Protein AF-A0A1S1QCP4-F1 (afdb_monomer_lite)

Sequence (202 aa):
MEIRESDDDRGWYIDGGVQLNTPIKPALDLGVDRLVVISSHATNRRQRGPTIARRPDAVDAAAQSLHAVLSNSMIEDINNLHRVNYLIGRSRMASVPHGPYRQIPFMVVSPREGQLSTLAHRTFERKYRGPRALFSAPNWVRSTDYQVIGLLDQILFLARKGDGHKELLSYLLFDDDYLIDQFSLGMRRARAAYRCGWQDEP

Structure (mmCIF, N/CA/C/O backbone):
data_AF-A0A1S1QCP4-F1
#
_entry.id   AF-A0A1S1QCP4-F1
#
loop_
_atom_site.group_PDB
_atom_site.id
_atom_site.type_symbol
_atom_site.label_atom_id
_atom_site.label_alt_id
_atom_site.label_comp_id
_atom_site.label_asym_id
_atom_site.label_entity_id
_atom_site.label_seq_id
_atom_site.pdbx_PDB_ins_code
_atom_site.Cartn_x
_atom_site.Cartn_y
_atom_site.Cartn_z
_atom_site.occupancy
_atom_site.B_iso_or_equiv
_atom_site.auth_seq_id
_atom_site.auth_comp_id
_a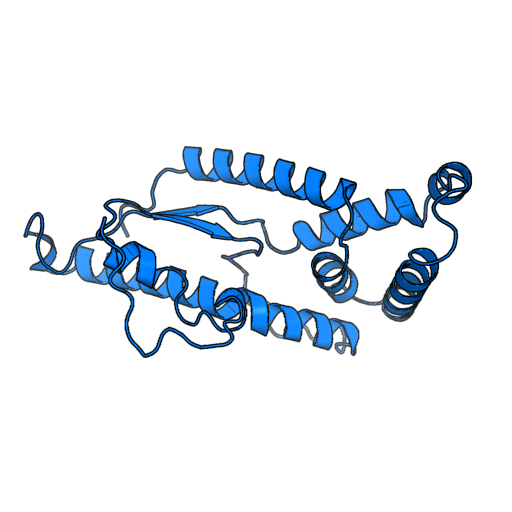tom_site.auth_asym_id
_atom_site.auth_atom_id
_atom_site.pdbx_PDB_model_num
ATOM 1 N N . MET A 1 1 ? -29.626 -12.616 2.133 1.00 38.31 1 MET A N 1
ATOM 2 C CA . MET A 1 1 ? -29.164 -11.292 1.681 1.00 38.31 1 MET A CA 1
ATOM 3 C C . MET A 1 1 ? -29.761 -11.096 0.305 1.00 38.31 1 MET A C 1
ATOM 5 O O . MET A 1 1 ? -29.278 -11.681 -0.650 1.00 38.31 1 MET A O 1
ATOM 9 N N . GLU A 1 2 ? -30.914 -10.441 0.254 1.00 33.19 2 GLU A N 1
ATOM 10 C CA . GLU A 1 2 ? -31.639 -10.169 -0.986 1.00 33.19 2 GLU A CA 1
ATOM 11 C C . GLU A 1 2 ? -31.051 -8.879 -1.562 1.00 33.19 2 GLU A C 1
ATOM 13 O O . GLU A 1 2 ? -31.117 -7.829 -0.921 1.00 33.19 2 GLU A O 1
ATOM 18 N N . ILE A 1 3 ? -30.358 -8.986 -2.697 1.00 46.34 3 ILE A N 1
ATOM 19 C CA . ILE A 1 3 ? -29.810 -7.826 -3.400 1.00 46.34 3 ILE A CA 1
ATOM 20 C C . ILE A 1 3 ? -31.000 -7.162 -4.081 1.00 46.34 3 ILE A C 1
ATOM 22 O O . ILE A 1 3 ? -31.595 -7.712 -5.003 1.00 46.34 3 ILE A O 1
ATOM 26 N N . ARG A 1 4 ? -31.397 -6.013 -3.547 1.00 43.97 4 ARG A N 1
ATOM 27 C CA . ARG A 1 4 ? -32.501 -5.218 -4.062 1.00 43.97 4 ARG A CA 1
ATOM 28 C C . ARG A 1 4 ? -31.964 -4.424 -5.253 1.00 43.97 4 ARG A C 1
ATOM 30 O O . ARG A 1 4 ? -31.327 -3.400 -5.038 1.00 43.97 4 ARG A O 1
ATOM 37 N N . GLU A 1 5 ? -32.164 -4.929 -6.469 1.00 50.91 5 GLU A N 1
ATOM 38 C CA . GLU A 1 5 ? -31.817 -4.203 -7.698 1.00 50.91 5 GLU A CA 1
ATOM 39 C C . GLU A 1 5 ? -32.588 -2.880 -7.736 1.00 50.91 5 GLU A C 1
ATOM 41 O O . GLU A 1 5 ? -33.818 -2.852 -7.605 1.00 50.91 5 GLU A O 1
ATOM 46 N N . SER A 1 6 ? -31.853 -1.778 -7.858 1.00 54.06 6 SER A N 1
ATOM 47 C CA . SER A 1 6 ? -32.422 -0.452 -8.065 1.00 54.06 6 SER A CA 1
ATOM 48 C C . SER A 1 6 ? -32.322 -0.100 -9.549 1.00 54.06 6 SER A C 1
ATOM 50 O O . SER A 1 6 ? -31.389 -0.514 -10.229 1.00 54.06 6 SER A O 1
ATOM 52 N N . ASP A 1 7 ? -33.273 0.670 -10.077 1.00 57.69 7 ASP A N 1
ATOM 53 C CA . ASP A 1 7 ? -33.344 1.022 -11.511 1.00 57.69 7 ASP A CA 1
ATOM 54 C C . ASP A 1 7 ? -32.135 1.869 -12.001 1.00 57.69 7 ASP A C 1
ATOM 56 O O . ASP A 1 7 ? -32.015 2.165 -13.188 1.00 57.69 7 ASP A O 1
ATOM 60 N N . ASP A 1 8 ? -31.221 2.226 -11.085 1.00 59.62 8 ASP A N 1
ATOM 61 C CA . ASP A 1 8 ? -29.976 2.982 -11.294 1.00 59.62 8 ASP A CA 1
ATOM 62 C C . ASP A 1 8 ? -28.738 2.075 -11.518 1.00 59.62 8 ASP A C 1
ATOM 64 O O . ASP A 1 8 ? -27.640 2.558 -11.786 1.00 59.62 8 ASP A O 1
ATOM 68 N N . ASP A 1 9 ? -28.898 0.743 -11.462 1.00 58.72 9 ASP A N 1
ATOM 69 C CA . ASP A 1 9 ? -27.800 -0.236 -11.599 1.00 58.72 9 ASP A CA 1
ATOM 70 C C . ASP A 1 9 ? -27.367 -0.503 -13.063 1.00 58.72 9 ASP A C 1
ATOM 72 O O . ASP A 1 9 ? -26.521 -1.358 -13.346 1.00 58.72 9 ASP A O 1
ATOM 76 N N . ARG A 1 10 ? -27.919 0.235 -14.039 1.00 64.00 10 ARG A N 1
ATOM 77 C CA . ARG A 1 10 ? -27.536 0.138 -15.462 1.00 64.00 10 ARG A CA 1
ATOM 78 C C . ARG A 1 10 ? -26.427 1.130 -15.815 1.00 64.00 10 ARG A C 1
ATOM 80 O O . ARG A 1 10 ? -26.620 2.034 -16.627 1.00 64.00 10 ARG A O 1
ATOM 87 N N . GLY A 1 11 ? -25.254 0.945 -15.220 1.00 75.88 11 GLY A N 1
ATOM 88 C CA . GLY A 1 11 ? -24.069 1.771 -15.460 1.00 75.88 11 GLY A CA 1
ATOM 89 C C . GLY A 1 11 ? -22.847 0.978 -15.924 1.00 75.88 11 GLY A C 1
ATOM 90 O O . GLY A 1 11 ? -22.742 -0.231 -15.726 1.00 75.88 11 GLY A O 1
ATOM 91 N N . TRP A 1 12 ? -21.884 1.675 -16.530 1.00 81.31 12 TRP A N 1
ATOM 92 C CA . TRP A 1 12 ? -20.523 1.158 -16.673 1.00 81.31 12 TRP A CA 1
ATOM 93 C C . TRP A 1 12 ? -19.741 1.529 -15.417 1.00 81.31 12 TRP A C 1
ATOM 95 O O . TRP A 1 12 ? -19.484 2.708 -15.173 1.00 81.31 12 TRP A O 1
ATOM 105 N N . TYR A 1 13 ? -19.364 0.528 -14.629 1.00 75.38 13 TYR A N 1
ATOM 106 C CA . TYR A 1 13 ? -18.604 0.724 -13.400 1.00 75.38 13 TYR A CA 1
ATOM 107 C C . TYR A 1 13 ? -17.126 0.447 -13.662 1.00 75.38 13 TYR A C 1
ATOM 109 O O . TYR A 1 13 ? -16.755 -0.594 -14.204 1.00 75.38 13 TYR A O 1
ATOM 117 N N . ILE A 1 14 ? -16.282 1.395 -13.271 1.00 68.62 14 ILE A N 1
ATOM 118 C CA . ILE A 1 14 ? -14.835 1.208 -13.169 1.00 68.62 14 ILE A CA 1
ATOM 119 C C . ILE A 1 14 ? -14.536 0.930 -11.696 1.00 68.62 14 ILE A C 1
ATOM 121 O O . ILE A 1 14 ? -15.220 1.458 -10.819 1.00 68.62 14 ILE A O 1
ATOM 125 N N . ASP A 1 15 ? -13.532 0.099 -11.423 1.00 73.81 15 ASP A N 1
ATOM 126 C CA . ASP A 1 15 ? -13.087 -0.160 -10.055 1.00 73.81 15 ASP A CA 1
ATOM 127 C C . ASP A 1 15 ? -12.815 1.162 -9.313 1.00 73.81 15 ASP A C 1
ATOM 129 O O . ASP A 1 15 ? -12.092 2.042 -9.795 1.00 73.81 15 ASP A O 1
ATOM 133 N N . GLY A 1 16 ? -13.395 1.285 -8.117 1.00 63.78 16 GLY A N 1
ATOM 134 C CA . GLY A 1 16 ? -13.231 2.440 -7.246 1.00 63.78 16 GLY A CA 1
ATOM 135 C C . GLY A 1 16 ? -11.769 2.720 -6.901 1.00 63.78 16 GLY A C 1
ATOM 136 O O . GLY A 1 16 ? -11.450 3.860 -6.572 1.00 63.78 16 GLY A O 1
ATOM 137 N N . GLY A 1 17 ? -10.859 1.746 -7.037 1.00 60.38 17 GLY A N 1
ATOM 138 C CA . GLY A 1 17 ? -9.415 1.922 -6.830 1.00 60.38 17 GLY A CA 1
ATOM 139 C C . GLY A 1 17 ? -8.786 3.127 -7.549 1.00 60.38 17 GLY A C 1
ATOM 140 O O . GLY A 1 17 ? -7.771 3.642 -7.089 1.00 60.38 17 GLY A O 1
ATOM 141 N N . VAL A 1 18 ? -9.407 3.630 -8.621 1.00 55.97 18 VAL A N 1
ATOM 142 C CA . VAL A 1 18 ? -8.951 4.819 -9.366 1.00 55.97 18 VAL A CA 1
ATOM 143 C C . VAL A 1 18 ? -9.252 6.142 -8.633 1.00 55.97 18 VAL A C 1
ATOM 145 O O . VAL A 1 18 ? -8.582 7.143 -8.880 1.00 55.97 18 VAL A O 1
ATOM 148 N N . GLN A 1 19 ? -10.235 6.171 -7.724 1.00 54.59 19 GLN A N 1
ATOM 149 C CA . GLN A 1 19 ? -10.712 7.401 -7.073 1.00 54.59 19 GLN A CA 1
ATOM 150 C C . GLN A 1 19 ? -11.186 7.206 -5.619 1.00 54.59 19 GLN A C 1
ATOM 152 O O . GLN A 1 19 ? -11.914 8.046 -5.087 1.00 54.59 19 GLN A O 1
ATOM 157 N N . LEU A 1 20 ? -10.802 6.108 -4.953 1.00 57.19 20 LEU A N 1
ATOM 158 C CA . LEU A 1 20 ? -11.132 5.878 -3.544 1.00 57.19 20 LEU A CA 1
ATOM 159 C C . LEU A 1 20 ? -10.513 6.987 -2.685 1.00 57.19 20 LEU A C 1
ATOM 161 O O . LEU A 1 20 ? -9.341 6.939 -2.304 1.00 57.19 20 LEU A O 1
ATOM 165 N N . ASN A 1 21 ? -11.333 7.986 -2.365 1.00 61.88 21 ASN A N 1
ATOM 166 C CA . ASN A 1 21 ? -10.952 9.090 -1.492 1.00 61.88 21 ASN A CA 1
ATOM 167 C C . ASN A 1 21 ? -10.821 8.629 -0.029 1.00 61.88 21 ASN A C 1
ATOM 169 O O . ASN A 1 21 ? -10.085 9.246 0.732 1.00 61.88 21 ASN A O 1
ATOM 173 N N . THR A 1 22 ? -11.512 7.550 0.363 1.00 73.00 22 THR A N 1
ATOM 174 C CA . THR A 1 22 ? -11.580 7.047 1.748 1.00 73.00 22 THR A CA 1
ATOM 175 C C . THR A 1 22 ? -11.613 5.510 1.801 1.00 73.00 22 THR A C 1
ATOM 177 O O . THR A 1 22 ? -12.665 4.910 2.034 1.00 73.00 22 THR A O 1
ATOM 180 N N . PRO A 1 23 ? -10.482 4.827 1.549 1.00 81.56 23 PRO A N 1
ATOM 181 C CA . PRO A 1 23 ? -10.430 3.364 1.465 1.00 81.56 23 PRO A CA 1
ATOM 182 C C . PRO A 1 23 ? -10.774 2.620 2.772 1.00 81.56 23 PRO A C 1
ATOM 184 O O . PRO A 1 23 ? -11.040 1.421 2.729 1.00 81.56 23 PRO A O 1
ATOM 187 N N . ILE A 1 24 ? -10.780 3.288 3.929 1.00 88.56 24 ILE A N 1
ATOM 188 C CA . ILE A 1 24 ? -11.082 2.700 5.242 1.00 88.56 24 ILE A CA 1
ATOM 189 C C . ILE A 1 24 ? -12.557 2.864 5.612 1.00 88.56 24 ILE A C 1
ATOM 191 O O . ILE A 1 24 ? -13.137 1.965 6.223 1.00 88.56 24 ILE A O 1
ATOM 195 N N . LYS A 1 25 ? -13.181 3.988 5.237 1.00 86.62 25 LYS A N 1
ATOM 196 C CA . LYS A 1 25 ? -14.549 4.335 5.653 1.00 86.62 25 LYS A CA 1
ATOM 197 C C . LYS A 1 25 ? -15.580 3.213 5.426 1.00 86.62 25 LYS A C 1
ATOM 199 O O . LYS A 1 25 ? -16.298 2.921 6.380 1.00 86.62 25 LYS A O 1
ATOM 204 N N . PRO A 1 26 ? -15.622 2.517 4.271 1.00 87.81 26 PRO A N 1
ATOM 205 C CA . PRO A 1 26 ? -16.564 1.414 4.073 1.00 87.81 26 PRO A CA 1
ATOM 206 C C . PRO A 1 26 ? -16.444 0.306 5.128 1.00 87.81 26 PRO A C 1
ATOM 208 O O . PRO A 1 26 ? -17.451 -0.240 5.565 1.00 87.81 26 PRO A O 1
ATOM 211 N N . ALA A 1 27 ? -15.228 -0.012 5.583 1.00 89.44 27 ALA A N 1
ATOM 212 C CA . ALA A 1 27 ? -15.025 -1.002 6.638 1.00 89.44 27 ALA A CA 1
ATOM 213 C C . ALA A 1 27 ? -15.517 -0.495 8.004 1.00 89.44 27 ALA A C 1
ATOM 215 O O . ALA A 1 27 ? -16.062 -1.271 8.785 1.00 89.44 27 ALA A O 1
ATOM 216 N N . LEU A 1 28 ? -15.360 0.800 8.294 1.00 88.19 28 LEU A N 1
ATOM 217 C CA . LEU A 1 28 ? -15.879 1.400 9.528 1.00 88.19 28 LEU A CA 1
ATOM 218 C C . LEU A 1 28 ? -17.412 1.411 9.543 1.00 88.19 28 LEU A C 1
ATOM 220 O O . LEU A 1 28 ? -18.007 1.074 10.565 1.00 88.19 28 LEU A O 1
ATOM 224 N N . ASP A 1 29 ? -18.036 1.730 8.406 1.00 87.50 29 ASP A N 1
ATOM 225 C CA . ASP A 1 29 ? -19.495 1.761 8.240 1.00 87.50 29 ASP A CA 1
ATOM 226 C C . ASP A 1 29 ? -20.122 0.360 8.409 1.00 87.50 29 ASP A C 1
ATOM 228 O O . ASP A 1 29 ? -21.263 0.240 8.852 1.00 87.50 29 ASP A O 1
ATOM 232 N N . LEU A 1 30 ? -19.359 -0.712 8.148 1.00 89.31 30 LEU A N 1
ATOM 233 C CA . LEU A 1 30 ? -19.747 -2.099 8.450 1.00 89.31 30 LEU A CA 1
ATOM 234 C C . LEU A 1 30 ? -19.697 -2.452 9.948 1.00 89.31 30 LEU A C 1
ATOM 236 O O . LEU A 1 30 ? -20.067 -3.564 10.325 1.00 89.31 30 LEU A O 1
ATOM 240 N N . GLY A 1 31 ? -19.243 -1.544 10.814 1.00 88.00 31 GLY A N 1
ATOM 241 C CA . GLY A 1 31 ? -19.237 -1.756 12.260 1.00 88.00 31 GLY A CA 1
ATOM 242 C C . GLY A 1 31 ? -18.156 -2.727 12.742 1.00 88.00 31 GLY A C 1
ATOM 243 O O . GLY A 1 31 ? -18.370 -3.448 13.716 1.00 88.00 31 GLY A O 1
ATOM 244 N N . VAL A 1 32 ? -16.984 -2.749 12.098 1.00 91.19 32 VAL A N 1
ATOM 245 C CA . VAL A 1 32 ? -15.865 -3.624 12.500 1.00 91.19 32 VAL A CA 1
ATOM 246 C C . VAL A 1 32 ? -15.314 -3.269 13.882 1.00 91.19 32 VAL A C 1
ATOM 248 O O . VAL A 1 32 ? -15.145 -2.093 14.212 1.00 91.19 32 VAL A O 1
ATOM 251 N N . ASP A 1 33 ? -15.004 -4.282 14.694 1.00 89.88 33 ASP A N 1
ATOM 252 C CA . ASP A 1 33 ? -14.398 -4.087 16.022 1.00 89.88 33 ASP A CA 1
ATOM 253 C C . ASP A 1 33 ? -12.887 -3.846 15.954 1.00 89.88 33 ASP A C 1
ATOM 255 O O . ASP A 1 33 ? -12.308 -3.242 16.855 1.00 89.88 33 ASP A O 1
ATOM 259 N N . ARG A 1 34 ? -12.237 -4.337 14.892 1.00 91.75 34 ARG A N 1
ATOM 260 C CA . ARG A 1 34 ? -10.808 -4.160 14.618 1.00 91.75 34 ARG A CA 1
ATOM 261 C C . ARG A 1 34 ? -10.568 -4.073 13.118 1.00 91.75 34 ARG A C 1
ATOM 263 O O . ARG A 1 34 ? -11.286 -4.702 12.342 1.00 91.75 34 ARG A O 1
ATOM 270 N N . LEU A 1 35 ? -9.528 -3.349 12.716 1.00 93.00 35 LEU A N 1
ATOM 271 C CA . LEU A 1 35 ? -9.215 -3.101 11.310 1.00 93.00 35 LEU A CA 1
ATOM 272 C C . LEU A 1 35 ? -7.777 -3.497 10.955 1.00 93.00 35 LEU A C 1
ATOM 274 O O . LEU A 1 35 ? -6.818 -2.999 11.537 1.00 93.00 35 LEU A O 1
ATOM 278 N N . VAL A 1 36 ? -7.602 -4.340 9.938 1.00 93.50 36 VAL A N 1
ATOM 279 C CA . VAL A 1 36 ? -6.280 -4.597 9.345 1.00 93.50 36 VAL A CA 1
ATOM 280 C C . VAL A 1 36 ? -6.198 -3.888 8.001 1.00 93.50 36 VAL A C 1
ATOM 282 O O . VAL A 1 36 ? -6.967 -4.187 7.094 1.00 93.50 36 VAL A O 1
ATOM 285 N N . VAL A 1 37 ? -5.242 -2.973 7.865 1.00 91.56 37 VAL A N 1
ATOM 286 C CA . VAL A 1 37 ? -4.979 -2.243 6.624 1.00 91.56 37 VAL A CA 1
ATOM 287 C C . VAL A 1 37 ? -3.743 -2.832 5.959 1.00 91.56 37 VAL A C 1
ATOM 289 O O . VAL A 1 37 ? -2.646 -2.783 6.517 1.00 91.56 37 VAL A O 1
ATOM 292 N N . ILE A 1 38 ? -3.905 -3.379 4.756 1.00 91.12 38 ILE A N 1
ATOM 293 C CA . ILE A 1 38 ? -2.804 -3.907 3.945 1.00 91.12 38 ILE A CA 1
ATOM 294 C C . ILE A 1 38 ? -2.564 -2.935 2.796 1.00 91.12 38 ILE A C 1
ATOM 296 O O . ILE A 1 38 ? -3.451 -2.706 1.982 1.00 91.12 38 ILE A O 1
ATOM 300 N N . SER A 1 39 ? -1.364 -2.364 2.735 1.00 87.50 39 SER A N 1
ATOM 301 C CA . SER A 1 39 ? -0.984 -1.415 1.691 1.00 87.50 39 SER A CA 1
ATOM 302 C C . SER A 1 39 ? 0.104 -1.986 0.791 1.00 87.50 39 SER A C 1
ATOM 304 O O . SER A 1 39 ? 1.100 -2.545 1.264 1.00 87.50 39 SER A O 1
ATOM 306 N N . SER A 1 40 ? -0.061 -1.776 -0.514 1.00 82.88 40 SER A N 1
ATOM 307 C CA . SER A 1 40 ? 0.966 -2.006 -1.531 1.00 82.88 40 SER A CA 1
ATOM 308 C C . SER A 1 40 ? 2.067 -0.943 -1.508 1.00 82.88 40 SER A C 1
ATOM 310 O O . SER A 1 40 ? 3.047 -1.084 -2.223 1.00 82.88 40 SER A O 1
ATOM 312 N N . HIS A 1 41 ? 1.964 0.104 -0.685 1.00 82.88 41 HIS A N 1
ATOM 313 C CA . HIS A 1 41 ? 2.952 1.181 -0.607 1.00 82.88 41 HIS A CA 1
ATOM 314 C C . HIS A 1 41 ? 3.351 1.475 0.836 1.00 82.88 41 HIS A C 1
ATOM 316 O O . HIS A 1 41 ? 2.678 1.104 1.797 1.00 82.88 41 HIS A O 1
ATOM 322 N N . ALA A 1 42 ? 4.499 2.127 1.011 1.00 85.06 42 ALA A N 1
ATOM 323 C CA . ALA A 1 42 ? 4.953 2.511 2.338 1.00 85.06 42 ALA A CA 1
ATOM 324 C C . ALA A 1 42 ? 4.008 3.567 2.928 1.00 85.06 42 ALA A C 1
ATOM 326 O O . ALA A 1 42 ? 3.880 4.656 2.380 1.00 85.06 42 ALA A O 1
ATOM 327 N N . THR A 1 43 ? 3.381 3.254 4.062 1.00 82.00 43 THR A N 1
ATOM 328 C CA . THR A 1 43 ? 2.406 4.141 4.725 1.00 82.00 43 THR A CA 1
ATOM 329 C C . THR A 1 43 ? 3.038 5.117 5.718 1.00 82.00 43 THR A C 1
ATOM 331 O O . THR A 1 43 ? 2.413 6.093 6.108 1.00 82.00 43 THR A O 1
ATOM 334 N N . ASN A 1 44 ? 4.290 4.877 6.117 1.00 75.38 44 ASN A N 1
ATOM 335 C CA . ASN A 1 44 ? 5.066 5.753 6.996 1.00 75.38 44 ASN A CA 1
ATOM 336 C C . ASN A 1 44 ? 6.311 6.242 6.252 1.00 75.38 44 ASN A C 1
ATOM 338 O O . ASN A 1 44 ? 7.421 5.733 6.445 1.00 75.38 44 ASN A O 1
ATOM 342 N N . ARG A 1 45 ? 6.102 7.178 5.325 1.00 66.06 45 ARG A N 1
ATOM 343 C CA . ARG A 1 45 ? 7.188 7.801 4.575 1.00 66.06 45 ARG A CA 1
ATOM 344 C C . ARG A 1 45 ? 7.690 9.017 5.337 1.00 66.06 45 ARG A C 1
ATOM 346 O O . ARG A 1 45 ? 6.908 9.891 5.707 1.00 66.06 45 ARG A O 1
ATOM 353 N N . ARG A 1 46 ? 9.005 9.109 5.535 1.00 62.75 46 ARG A N 1
ATOM 354 C CA . ARG A 1 46 ? 9.592 10.348 6.049 1.00 62.75 46 ARG A CA 1
ATOM 355 C C . ARG A 1 46 ? 9.485 11.390 4.943 1.00 62.75 46 ARG A C 1
ATOM 357 O O . ARG A 1 46 ? 9.979 11.149 3.842 1.00 62.75 46 ARG A O 1
ATOM 364 N N . GLN A 1 47 ? 8.867 12.537 5.224 1.00 58.03 47 GLN A N 1
ATOM 365 C CA . GLN A 1 47 ? 8.999 13.691 4.338 1.00 58.03 47 GLN A CA 1
ATOM 366 C C . GLN A 1 47 ? 10.492 14.004 4.231 1.00 58.03 47 GLN A C 1
ATOM 368 O O . GLN A 1 47 ? 11.129 14.421 5.199 1.00 58.03 47 GLN A O 1
ATOM 373 N N . ARG A 1 48 ? 11.083 13.714 3.071 1.00 58.22 48 ARG A N 1
ATOM 374 C CA . ARG A 1 48 ? 12.455 14.124 2.794 1.00 58.22 48 ARG A CA 1
ATOM 375 C C . ARG A 1 48 ? 12.405 15.627 2.565 1.00 58.22 48 ARG A C 1
ATOM 377 O O . ARG A 1 48 ? 11.677 16.085 1.688 1.00 58.22 48 ARG A O 1
ATOM 384 N N . GLY A 1 49 ? 13.149 16.379 3.372 1.00 54.47 49 GLY A N 1
ATOM 385 C CA . GLY A 1 49 ? 13.339 17.806 3.135 1.00 54.47 49 GLY A CA 1
ATOM 386 C C . GLY A 1 49 ? 13.936 18.058 1.743 1.00 54.47 49 GLY A C 1
ATOM 387 O O . GLY A 1 49 ? 14.496 17.133 1.137 1.00 54.47 49 GLY A O 1
ATOM 388 N N . PRO A 1 50 ? 13.831 19.293 1.224 1.00 57.06 50 PRO A N 1
ATOM 389 C CA . PRO A 1 50 ? 14.387 19.644 -0.076 1.00 57.06 50 PRO A CA 1
ATOM 390 C C . PRO A 1 50 ? 15.871 19.269 -0.112 1.00 57.06 50 PRO A C 1
ATOM 392 O O . PRO A 1 50 ? 16.693 19.810 0.623 1.00 57.06 50 PRO A O 1
ATOM 395 N N . THR A 1 51 ? 16.209 18.284 -0.941 1.00 58.47 51 THR A N 1
ATOM 396 C CA . THR A 1 51 ? 17.588 17.831 -1.104 1.00 58.47 51 THR A CA 1
ATOM 397 C C . THR A 1 51 ? 18.189 18.599 -2.274 1.00 58.47 51 THR A C 1
ATOM 399 O O . THR A 1 51 ? 17.804 18.389 -3.418 1.00 58.47 51 THR A O 1
ATOM 402 N N . ILE A 1 52 ? 19.139 19.493 -1.991 1.00 59.91 52 ILE A N 1
ATOM 403 C CA . ILE A 1 52 ? 19.799 20.355 -2.995 1.00 59.91 52 ILE A CA 1
ATOM 404 C C . ILE A 1 52 ? 20.765 19.547 -3.891 1.00 59.91 52 ILE A C 1
ATOM 406 O O . ILE A 1 52 ? 21.241 20.032 -4.911 1.00 59.91 52 ILE A O 1
ATOM 410 N N . ALA A 1 53 ? 21.044 18.286 -3.544 1.00 64.94 53 ALA A N 1
ATOM 411 C CA . ALA A 1 53 ? 22.113 17.501 -4.159 1.00 64.94 53 ALA A CA 1
ATOM 412 C C . ALA A 1 53 ? 21.913 17.195 -5.656 1.00 64.94 53 ALA A C 1
ATOM 414 O O . ALA A 1 53 ? 22.897 16.960 -6.356 1.00 64.94 53 ALA A O 1
ATOM 415 N N . ARG A 1 54 ? 20.672 17.181 -6.170 1.00 72.25 54 ARG A N 1
ATOM 416 C CA . ARG A 1 54 ? 20.402 16.907 -7.591 1.00 72.25 54 ARG A CA 1
ATOM 417 C C . ARG A 1 54 ? 19.085 17.524 -8.049 1.00 72.25 54 ARG A C 1
ATOM 419 O O . ARG A 1 54 ? 18.067 17.371 -7.382 1.00 72.25 54 ARG A O 1
ATOM 426 N N . ARG A 1 55 ? 19.088 18.147 -9.232 1.00 74.50 55 ARG A N 1
ATOM 427 C CA . ARG A 1 55 ? 17.853 18.544 -9.923 1.00 74.50 55 ARG A CA 1
ATOM 428 C C . ARG A 1 55 ? 17.060 17.280 -10.309 1.00 74.50 55 ARG A C 1
ATOM 430 O O . ARG A 1 55 ? 17.665 16.399 -10.926 1.00 74.50 55 ARG A O 1
ATOM 437 N N . PRO A 1 56 ? 15.761 17.182 -9.971 1.00 74.31 56 PRO A N 1
ATOM 438 C CA . PRO A 1 56 ? 14.942 16.045 -10.375 1.00 74.31 56 PRO A CA 1
ATOM 439 C C . PRO A 1 56 ? 14.817 15.984 -11.898 1.00 74.31 56 PRO A C 1
ATOM 441 O O . PRO A 1 56 ? 14.768 17.020 -12.569 1.00 74.31 56 PRO A O 1
ATOM 444 N N . ASP A 1 57 ? 14.793 14.768 -12.433 1.00 79.12 57 ASP A N 1
ATOM 445 C CA . ASP A 1 57 ? 14.559 14.516 -13.855 1.00 79.12 57 ASP A CA 1
ATOM 446 C C . ASP A 1 57 ? 13.094 14.130 -14.136 1.00 79.12 57 ASP A C 1
ATOM 448 O O . ASP A 1 57 ? 12.257 14.051 -13.234 1.00 79.12 57 ASP A O 1
ATOM 452 N N . ALA A 1 58 ? 12.759 13.934 -15.415 1.00 81.62 58 ALA A N 1
ATOM 453 C CA . ALA A 1 58 ? 11.403 13.577 -15.831 1.00 81.62 58 ALA A CA 1
ATOM 454 C C . ALA A 1 58 ? 10.930 12.240 -15.231 1.00 81.62 58 ALA A C 1
ATOM 456 O O . ALA A 1 58 ? 9.738 12.064 -14.990 1.00 81.62 58 ALA A O 1
ATOM 457 N N . VAL A 1 59 ? 11.854 11.315 -14.953 1.00 80.88 59 VAL A N 1
ATOM 458 C CA . VAL A 1 59 ? 11.535 10.012 -14.361 1.00 80.88 59 VAL A CA 1
ATOM 459 C C . VAL A 1 59 ? 11.236 10.153 -12.875 1.00 80.88 59 VAL A C 1
ATOM 461 O O . VAL A 1 59 ? 10.265 9.562 -12.404 1.00 80.88 59 VAL A O 1
ATOM 464 N N . ASP A 1 60 ? 11.987 10.986 -12.151 1.00 80.19 60 ASP A N 1
ATOM 465 C CA . ASP A 1 60 ? 11.641 11.343 -10.772 1.00 80.19 60 ASP A CA 1
ATOM 466 C C . ASP A 1 60 ? 10.242 11.974 -10.698 1.00 80.19 60 ASP A C 1
ATOM 468 O O . ASP A 1 60 ? 9.444 11.616 -9.831 1.00 80.19 60 ASP A O 1
ATOM 472 N N . ALA A 1 61 ? 9.922 12.885 -11.626 1.00 82.88 61 ALA A N 1
ATOM 473 C CA . ALA A 1 61 ? 8.616 13.538 -11.683 1.00 82.88 61 ALA A CA 1
ATOM 474 C C . ALA A 1 61 ? 7.481 12.542 -11.979 1.00 82.88 61 ALA A C 1
ATOM 476 O O . ALA A 1 61 ? 6.441 12.584 -11.319 1.00 82.88 61 ALA A O 1
ATOM 477 N N . ALA A 1 62 ? 7.682 11.616 -12.921 1.00 84.50 62 ALA A N 1
ATOM 478 C CA . ALA A 1 62 ? 6.709 10.575 -13.243 1.00 84.50 62 ALA A CA 1
ATOM 479 C C . ALA A 1 62 ? 6.484 9.615 -12.064 1.00 84.50 62 ALA A C 1
ATOM 481 O O . ALA A 1 62 ? 5.339 9.363 -11.688 1.00 84.50 62 ALA A O 1
ATOM 482 N N . ALA A 1 63 ? 7.563 9.135 -11.435 1.00 83.88 63 ALA A N 1
ATOM 483 C CA . ALA A 1 63 ? 7.489 8.267 -10.261 1.00 83.88 63 ALA A CA 1
ATOM 484 C C . ALA A 1 63 ? 6.741 8.945 -9.106 1.00 83.88 63 ALA A C 1
ATOM 486 O O . ALA A 1 63 ? 5.868 8.342 -8.483 1.00 83.88 63 ALA A O 1
ATOM 487 N N . GLN A 1 64 ? 7.048 10.219 -8.846 1.00 84.31 64 GLN A N 1
ATOM 488 C CA . GLN A 1 64 ? 6.389 10.988 -7.796 1.00 84.31 64 GLN A CA 1
ATOM 489 C C . GLN A 1 64 ? 4.909 11.247 -8.109 1.00 84.31 64 GLN A C 1
ATOM 491 O O . GLN A 1 64 ? 4.085 11.220 -7.196 1.00 84.31 64 GLN A O 1
ATOM 496 N N . SER A 1 65 ? 4.560 11.458 -9.380 1.00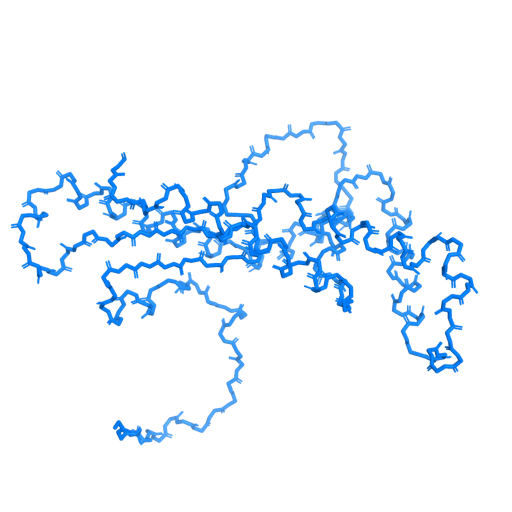 85.94 65 SER A N 1
ATOM 497 C CA . SER A 1 65 ? 3.171 11.660 -9.811 1.00 85.94 65 SER A CA 1
ATOM 498 C C . SER A 1 65 ? 2.342 10.384 -9.657 1.00 85.94 65 SER A C 1
ATOM 500 O O . SER A 1 65 ? 1.272 10.423 -9.055 1.00 85.94 65 SER A O 1
ATOM 502 N N . LEU A 1 66 ? 2.863 9.238 -10.116 1.00 83.88 66 LEU A N 1
ATOM 503 C CA . LEU A 1 66 ? 2.226 7.930 -9.916 1.00 83.88 66 LEU A CA 1
ATOM 504 C C . LEU A 1 66 ? 2.027 7.632 -8.432 1.00 83.88 66 LEU A C 1
ATOM 506 O O . LEU A 1 66 ? 0.948 7.218 -8.018 1.00 83.88 66 LEU A O 1
ATOM 510 N N . HIS A 1 67 ? 3.040 7.910 -7.613 1.00 80.44 67 HIS A N 1
ATOM 511 C CA . HIS A 1 67 ? 2.934 7.740 -6.172 1.00 80.44 67 HIS A CA 1
ATOM 512 C C . HIS A 1 67 ? 1.828 8.610 -5.557 1.00 80.44 67 HIS A C 1
ATOM 514 O O . HIS A 1 67 ? 1.046 8.119 -4.743 1.00 80.44 67 HIS A O 1
ATOM 520 N N . ALA A 1 68 ? 1.744 9.887 -5.947 1.00 79.56 68 ALA A N 1
ATOM 521 C CA . ALA A 1 68 ? 0.731 10.810 -5.440 1.00 79.56 68 ALA A CA 1
ATOM 522 C C . ALA A 1 68 ? -0.692 10.335 -5.764 1.00 79.56 68 ALA A C 1
ATOM 524 O O . ALA A 1 68 ? -1.561 10.390 -4.898 1.00 79.56 68 ALA A O 1
ATOM 525 N N . VAL A 1 69 ? -0.909 9.814 -6.974 1.00 79.94 69 VAL A N 1
ATOM 526 C CA . VAL A 1 69 ? -2.206 9.261 -7.387 1.00 79.94 69 VAL A CA 1
ATOM 527 C C . VAL A 1 69 ? -2.531 7.973 -6.624 1.00 79.94 69 VAL A C 1
ATOM 529 O O . VAL A 1 69 ? -3.650 7.810 -6.156 1.00 79.94 69 VAL A O 1
ATOM 532 N N . LEU A 1 70 ? -1.559 7.071 -6.459 1.00 77.00 70 LEU A N 1
ATOM 533 C CA . LEU A 1 70 ? -1.810 5.725 -5.929 1.00 77.00 70 LEU A CA 1
ATOM 534 C C . LEU A 1 70 ? -1.816 5.626 -4.396 1.00 77.00 70 LEU A C 1
ATOM 536 O O . LEU A 1 70 ? -2.425 4.714 -3.847 1.00 77.00 70 LEU A O 1
ATOM 540 N N . SER A 1 71 ? -1.086 6.490 -3.684 1.00 73.81 71 SER A N 1
ATOM 541 C CA . SER A 1 71 ? -0.799 6.286 -2.250 1.00 73.81 71 SER A CA 1
ATOM 542 C C . SER A 1 71 ? -1.400 7.332 -1.314 1.00 73.81 71 SER A C 1
ATOM 544 O O . SER A 1 71 ? -1.457 7.087 -0.107 1.00 73.81 71 SER A O 1
ATOM 546 N N . ASN A 1 72 ? -1.811 8.500 -1.818 1.00 75.75 72 ASN A N 1
ATOM 547 C CA . ASN A 1 72 ? -2.082 9.639 -0.942 1.00 75.75 72 ASN 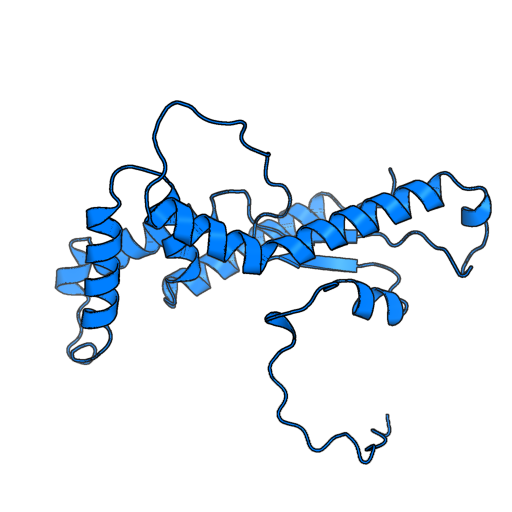A CA 1
ATOM 548 C C . ASN A 1 72 ? -3.349 9.457 -0.088 1.00 75.75 72 ASN A C 1
ATOM 550 O O . ASN A 1 72 ? -3.290 9.666 1.123 1.00 75.75 72 ASN A O 1
ATOM 554 N N . SER A 1 73 ? -4.455 8.990 -0.678 1.00 77.69 73 SER A N 1
ATOM 555 C CA . SER A 1 73 ? -5.728 8.832 0.046 1.00 77.69 73 SER A CA 1
ATOM 556 C C . SER A 1 73 ? -5.645 7.793 1.168 1.00 77.69 73 SER A C 1
ATOM 558 O O . SER A 1 73 ? -6.126 8.036 2.268 1.00 77.69 73 SER A O 1
ATOM 560 N N . MET A 1 74 ? -4.952 6.670 0.947 1.00 82.88 74 MET A N 1
ATOM 561 C CA . MET A 1 74 ? -4.759 5.635 1.972 1.00 82.88 74 MET A CA 1
ATOM 562 C C . MET A 1 74 ? -3.981 6.153 3.189 1.00 82.88 74 MET A C 1
ATOM 564 O O . MET A 1 74 ? -4.342 5.867 4.327 1.00 82.88 74 MET A O 1
ATOM 568 N N . ILE A 1 75 ? -2.899 6.906 2.968 1.00 84.38 75 ILE A N 1
ATOM 569 C CA . ILE A 1 75 ? -2.089 7.458 4.065 1.00 84.38 75 ILE A CA 1
ATOM 570 C C . ILE A 1 75 ? -2.903 8.480 4.862 1.00 84.38 75 ILE A C 1
ATOM 572 O O . ILE A 1 75 ? -2.857 8.482 6.094 1.00 84.38 75 ILE A O 1
ATOM 576 N N . GLU A 1 76 ? -3.647 9.339 4.168 1.00 85.81 76 GLU A N 1
ATOM 577 C CA . GLU A 1 76 ? -4.511 10.333 4.797 1.00 85.81 76 GLU A CA 1
ATOM 578 C C . GLU A 1 76 ? -5.607 9.679 5.644 1.00 85.81 76 GLU A C 1
ATOM 580 O O . GLU A 1 76 ? -5.799 10.071 6.795 1.00 85.81 76 GLU A O 1
ATOM 585 N N . ASP A 1 77 ? -6.242 8.623 5.136 1.00 86.94 77 ASP A N 1
ATOM 586 C CA . ASP A 1 77 ? -7.310 7.919 5.846 1.00 86.94 77 ASP A CA 1
ATOM 587 C C . ASP A 1 77 ? -6.789 7.175 7.092 1.00 86.94 77 ASP A C 1
ATOM 589 O O . ASP A 1 77 ? -7.392 7.252 8.163 1.00 86.94 77 ASP A O 1
ATOM 593 N N . ILE A 1 78 ? -5.605 6.542 7.016 1.00 88.81 78 ILE A N 1
ATOM 594 C CA . ILE A 1 78 ? -4.937 5.942 8.191 1.00 88.81 78 ILE A CA 1
ATOM 595 C C . ILE A 1 78 ? -4.639 7.013 9.251 1.00 88.81 78 ILE A C 1
ATOM 597 O O . ILE A 1 78 ? -4.894 6.806 10.439 1.00 88.81 78 ILE A O 1
ATOM 601 N N . ASN A 1 79 ? -4.101 8.166 8.841 1.00 88.81 79 ASN A N 1
ATOM 602 C CA . ASN A 1 79 ? -3.800 9.266 9.759 1.00 88.81 79 ASN A CA 1
ATOM 603 C C . ASN A 1 79 ? -5.071 9.853 10.381 1.00 88.81 79 ASN A C 1
ATOM 605 O O . ASN A 1 79 ? -5.070 10.229 11.556 1.00 88.81 79 ASN A O 1
ATOM 609 N N . ASN A 1 80 ? -6.155 9.927 9.609 1.00 89.19 80 ASN A N 1
ATOM 610 C CA . ASN A 1 80 ? -7.455 10.353 10.098 1.00 89.19 80 ASN A CA 1
ATOM 611 C C . ASN A 1 80 ? -7.999 9.368 11.142 1.00 89.19 80 ASN A C 1
ATOM 613 O O . ASN A 1 80 ? -8.368 9.800 12.231 1.00 89.19 80 ASN A O 1
ATOM 617 N N . LEU A 1 81 ? -7.952 8.056 10.878 1.00 89.75 81 LEU A N 1
ATOM 618 C CA . LEU A 1 81 ? -8.339 7.027 11.849 1.00 89.75 81 LEU A CA 1
ATOM 619 C C . LEU A 1 81 ? -7.520 7.132 13.143 1.00 89.75 81 LEU A C 1
ATOM 621 O O . LEU A 1 81 ? -8.088 7.148 14.235 1.00 89.75 81 LEU A O 1
ATOM 625 N N . HIS A 1 82 ? -6.198 7.286 13.030 1.00 89.38 82 HIS A N 1
ATOM 626 C CA . HIS A 1 82 ? -5.323 7.489 14.185 1.00 89.38 82 HIS A CA 1
ATOM 627 C C . HIS A 1 82 ? -5.723 8.738 14.985 1.00 89.38 82 HIS A C 1
ATOM 629 O O . HIS A 1 82 ? -5.797 8.705 16.215 1.00 89.38 82 HIS A O 1
ATOM 635 N N . ARG A 1 83 ? -6.003 9.855 14.302 1.00 89.25 83 ARG A N 1
ATOM 636 C CA . ARG A 1 83 ? -6.431 11.110 14.936 1.00 89.25 83 ARG A CA 1
ATOM 637 C C . ARG A 1 83 ? -7.784 10.961 15.632 1.00 89.25 83 ARG A C 1
ATOM 639 O O . ARG A 1 83 ? -7.934 11.440 16.752 1.00 89.25 83 ARG A O 1
ATOM 646 N N . VAL A 1 84 ? -8.751 10.306 14.996 1.00 88.81 84 VAL A N 1
ATOM 647 C CA . VAL A 1 84 ? -10.085 10.067 15.564 1.00 88.81 84 VAL A CA 1
ATOM 648 C C . VAL A 1 84 ? -9.984 9.183 16.805 1.00 88.81 84 VAL A C 1
ATOM 650 O O . VAL A 1 84 ? -10.489 9.572 17.857 1.00 88.81 84 VAL A O 1
ATOM 653 N N . ASN A 1 85 ? -9.258 8.062 16.733 1.00 89.00 85 ASN A N 1
ATOM 654 C CA . ASN A 1 85 ? -9.022 7.195 17.890 1.00 89.00 85 ASN A CA 1
ATOM 655 C C . ASN A 1 85 ? -8.358 7.954 19.047 1.00 89.00 85 ASN A C 1
ATOM 657 O O . ASN A 1 85 ? -8.769 7.797 20.198 1.00 89.00 85 ASN A O 1
ATOM 661 N N . TYR A 1 86 ? -7.378 8.813 18.748 1.00 87.56 86 TYR A N 1
ATOM 662 C CA . TYR A 1 86 ? -6.713 9.656 19.742 1.00 87.56 86 TYR A CA 1
ATOM 663 C C . TYR A 1 86 ? -7.685 10.634 20.424 1.00 87.56 86 TYR A C 1
ATOM 665 O O . TYR A 1 86 ? -7.695 10.755 21.649 1.00 87.56 86 TYR A O 1
ATOM 673 N N . LEU A 1 87 ? -8.529 11.326 19.650 1.00 87.81 87 LEU A N 1
ATOM 674 C CA . LEU A 1 87 ? -9.500 12.285 20.188 1.00 87.81 87 LEU A CA 1
ATOM 675 C C . LEU A 1 87 ? -10.590 11.601 21.021 1.00 87.81 87 LEU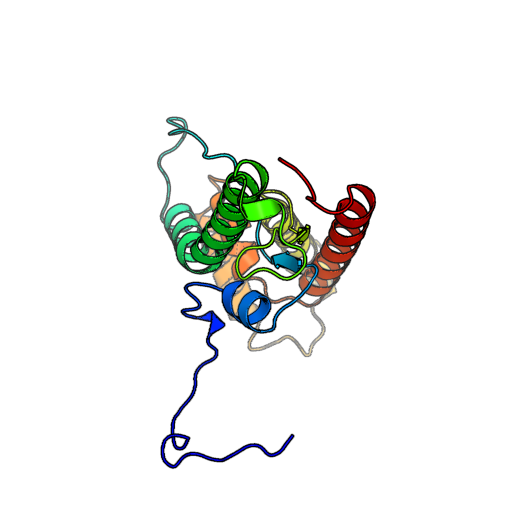 A C 1
ATOM 677 O O . LEU A 1 87 ? -10.949 12.116 22.080 1.00 87.81 87 LEU A O 1
ATOM 681 N N . ILE A 1 88 ? -11.084 10.441 20.575 1.00 86.56 88 ILE A N 1
ATOM 682 C CA . ILE A 1 88 ? -12.067 9.652 21.326 1.00 86.56 88 ILE A CA 1
ATOM 683 C C . ILE A 1 88 ? -11.455 9.193 22.647 1.00 86.56 88 ILE A C 1
ATOM 685 O O . ILE A 1 88 ? -12.051 9.455 23.685 1.00 86.56 88 ILE A O 1
ATOM 689 N N . GLY A 1 89 ? -10.247 8.618 22.635 1.00 83.62 89 GLY A N 1
ATOM 690 C CA . GLY A 1 89 ? -9.571 8.145 23.851 1.00 83.62 89 GLY A CA 1
ATOM 691 C C . GLY A 1 89 ? -9.333 9.235 24.902 1.00 83.62 89 GLY A C 1
ATOM 692 O O . GLY A 1 89 ? -9.287 8.953 26.095 1.00 83.62 89 GLY A O 1
ATOM 693 N N . ARG A 1 90 ? -9.234 10.503 24.482 1.00 82.81 90 ARG A N 1
ATOM 694 C CA . ARG A 1 90 ? -9.111 11.659 25.388 1.00 82.81 90 ARG A CA 1
ATOM 695 C C . ARG A 1 90 ? -10.448 12.273 25.809 1.00 82.81 90 ARG A C 1
ATOM 697 O O . ARG A 1 90 ? -10.468 13.132 26.691 1.00 82.81 90 ARG A O 1
ATOM 704 N N . SER A 1 91 ? -11.552 11.880 25.180 1.00 78.19 91 SER A N 1
ATOM 705 C CA . SER A 1 91 ? -12.886 12.399 25.466 1.00 78.19 91 SER A CA 1
ATOM 706 C C . SER A 1 91 ? -13.574 11.595 26.568 1.00 78.19 91 SER A C 1
ATOM 708 O O . SER A 1 91 ? -13.513 10.370 26.600 1.00 78.19 91 SER A O 1
ATOM 710 N N . ARG A 1 92 ? -14.355 12.274 27.421 1.00 64.56 92 ARG A N 1
ATOM 711 C CA . ARG A 1 92 ? -15.288 11.613 28.359 1.00 64.56 92 ARG A CA 1
ATOM 712 C C . ARG A 1 92 ? -16.386 10.808 27.643 1.00 64.56 92 ARG A C 1
ATOM 714 O O . ARG A 1 92 ? -17.091 10.039 28.283 1.00 64.56 92 ARG A O 1
ATOM 721 N N . MET A 1 93 ? -16.534 10.979 26.325 1.00 59.25 93 MET A N 1
ATOM 722 C CA . MET A 1 93 ? -17.456 10.203 25.489 1.00 59.25 93 MET A CA 1
ATOM 723 C C . MET A 1 93 ? -16.991 8.758 25.249 1.00 59.25 93 MET A C 1
ATOM 725 O O . MET A 1 93 ? -17.822 7.929 24.891 1.00 59.25 93 MET A O 1
ATOM 729 N N . ALA A 1 94 ? -15.711 8.429 25.481 1.00 58.53 94 ALA A N 1
ATOM 730 C CA . ALA A 1 94 ? -15.191 7.061 25.355 1.00 58.53 94 ALA A CA 1
ATOM 731 C C . ALA A 1 94 ? -15.810 6.069 26.356 1.00 58.53 94 ALA A C 1
ATOM 733 O O . ALA A 1 94 ? -15.665 4.860 26.207 1.00 58.53 94 ALA A O 1
ATOM 734 N N . SER A 1 95 ? -16.502 6.567 27.383 1.00 54.06 95 SER A N 1
ATOM 735 C CA . SER A 1 95 ? -17.028 5.763 28.487 1.00 54.06 95 SER A CA 1
ATOM 736 C C . SER A 1 95 ? -18.335 5.023 28.178 1.00 54.06 95 SER A C 1
ATOM 738 O O . SER A 1 95 ? -18.896 4.423 29.090 1.00 54.06 95 SER A O 1
ATOM 740 N N . VAL A 1 96 ? -18.839 5.055 26.936 1.00 58.97 96 VAL A N 1
ATOM 741 C CA . VAL A 1 96 ? -20.051 4.318 26.537 1.00 58.97 96 VAL A CA 1
ATOM 742 C C . VAL A 1 96 ? -19.667 3.095 25.697 1.00 58.97 96 VAL A C 1
ATOM 744 O O . VAL A 1 96 ? 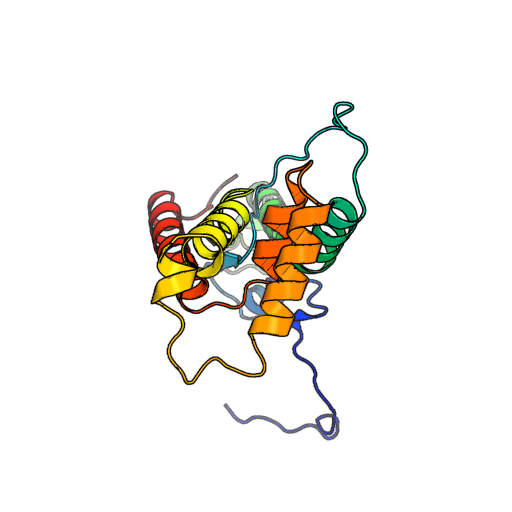-19.381 3.238 24.503 1.00 58.97 96 VAL A O 1
ATOM 747 N N . PRO A 1 97 ? -19.688 1.876 26.271 1.00 58.84 97 PRO A N 1
ATOM 748 C CA . PRO A 1 97 ? -19.629 0.650 25.487 1.00 58.84 97 PRO A CA 1
ATOM 749 C C . PRO A 1 97 ? -20.731 0.667 24.420 1.00 58.84 97 PRO A C 1
ATOM 751 O O . PRO A 1 97 ? -21.902 0.838 24.744 1.00 58.84 97 PRO A O 1
ATOM 754 N N . HIS A 1 98 ? -20.344 0.517 23.149 1.00 62.31 98 HIS A N 1
ATOM 755 C CA . HIS A 1 98 ? -21.255 0.498 21.989 1.00 62.31 98 HIS A CA 1
ATOM 756 C C . HIS A 1 98 ? -21.944 1.848 21.693 1.00 62.31 98 HIS A C 1
ATOM 758 O O . HIS A 1 98 ? -22.986 1.891 21.043 1.00 62.31 98 HIS A O 1
ATOM 764 N N . GLY A 1 99 ? -21.354 2.961 22.145 1.00 64.38 99 GLY A N 1
ATOM 765 C CA . GLY A 1 99 ? -21.767 4.302 21.735 1.00 64.38 99 GLY A CA 1
ATOM 766 C C . GLY A 1 99 ? -21.431 4.614 20.264 1.00 64.38 99 GLY A C 1
ATOM 767 O O . GLY A 1 99 ? -20.629 3.913 19.646 1.00 64.38 99 GLY A O 1
ATOM 768 N N . PRO A 1 100 ? -21.990 5.702 19.701 1.00 66.25 100 PRO A N 1
ATOM 769 C CA . PRO A 1 100 ? -21.777 6.093 18.300 1.00 66.25 100 PRO A CA 1
ATOM 770 C C . PRO A 1 100 ? -20.319 6.463 17.973 1.00 66.25 100 PRO A C 1
ATOM 772 O O . PRO A 1 100 ? -19.942 6.508 16.807 1.00 66.25 100 PRO A O 1
ATOM 775 N N . TYR A 1 101 ? -19.497 6.714 18.996 1.00 73.44 101 TYR A N 1
ATOM 776 C CA . TYR A 1 101 ? -18.073 7.006 18.870 1.00 73.44 101 TYR A CA 1
ATOM 777 C C . TYR A 1 101 ? -17.282 6.006 19.709 1.00 73.44 101 TYR A C 1
ATOM 779 O O . TYR A 1 101 ? -17.293 6.078 20.937 1.00 73.44 101 TYR A O 1
ATOM 787 N N . ARG A 1 102 ? -16.586 5.083 19.042 1.00 81.06 102 ARG A N 1
ATOM 788 C CA . ARG A 1 102 ? -15.695 4.105 19.677 1.00 81.06 102 ARG A CA 1
ATOM 789 C C . ARG A 1 102 ? -14.319 4.134 19.031 1.00 81.06 102 ARG A C 1
ATOM 791 O O . ARG A 1 102 ? -14.204 4.425 17.842 1.00 81.06 102 ARG A O 1
ATOM 798 N N . GLN A 1 103 ? -13.290 3.811 19.809 1.00 87.31 103 GLN A N 1
ATOM 799 C CA . GLN A 1 103 ? -11.966 3.559 19.252 1.00 87.31 103 GLN A CA 1
ATOM 800 C C . GLN A 1 103 ? -11.991 2.249 18.470 1.00 87.31 103 GLN A C 1
ATOM 802 O O . GLN A 1 103 ? -12.573 1.262 18.923 1.00 87.31 103 GLN A O 1
ATOM 807 N N . ILE A 1 104 ? -11.363 2.254 17.300 1.00 90.81 104 ILE A N 1
ATOM 808 C CA . ILE A 1 104 ? -11.223 1.066 16.463 1.00 90.81 104 ILE A CA 1
ATOM 809 C C . ILE A 1 104 ? -9.735 0.729 16.393 1.00 90.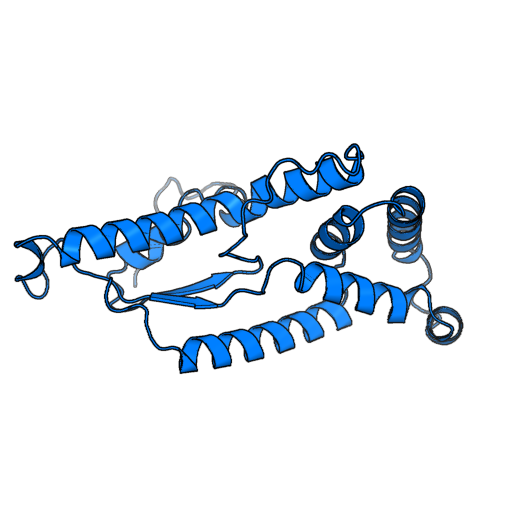81 104 ILE A C 1
ATOM 811 O O . ILE A 1 104 ? -9.014 1.349 15.604 1.00 90.81 104 ILE A O 1
ATOM 815 N N . PRO A 1 105 ? -9.263 -0.222 17.217 1.00 91.88 105 PRO A N 1
ATOM 816 C CA . PRO A 1 105 ? -7.972 -0.870 17.057 1.00 91.88 105 PRO A CA 1
ATOM 817 C C . PRO A 1 105 ? -7.626 -1.157 15.608 1.00 91.88 105 PRO A C 1
ATOM 819 O O . PRO A 1 105 ? -8.414 -1.783 14.888 1.00 91.88 105 PRO A O 1
ATOM 822 N N . PHE A 1 106 ? -6.431 -0.761 15.179 1.00 92.12 106 PHE A N 1
ATOM 823 C CA . PHE A 1 106 ? -5.998 -1.069 13.824 1.00 92.12 106 PHE A CA 1
ATOM 824 C C . PHE A 1 106 ? -4.544 -1.514 13.729 1.00 92.12 106 PHE A C 1
ATOM 826 O O . PHE A 1 106 ? -3.710 -1.245 14.590 1.00 92.12 106 PHE A O 1
ATOM 833 N N . MET A 1 107 ? -4.245 -2.248 12.663 1.00 92.94 107 MET A N 1
ATOM 834 C CA . MET A 1 107 ? -2.910 -2.733 12.337 1.00 92.94 107 MET A CA 1
ATOM 835 C C . MET A 1 107 ? -2.604 -2.405 10.884 1.00 92.94 107 MET A C 1
ATOM 837 O O . MET A 1 107 ? -3.412 -2.683 10.001 1.00 92.94 107 MET A O 1
ATOM 841 N N . VAL A 1 108 ? -1.417 -1.858 10.625 1.00 91.69 108 VAL A N 1
ATOM 842 C CA . VAL A 1 108 ? -0.981 -1.523 9.267 1.00 91.69 108 VAL A CA 1
ATOM 843 C C . VAL A 1 108 ? 0.114 -2.479 8.811 1.00 91.69 108 VAL A C 1
ATOM 845 O O . VAL A 1 108 ? 1.193 -2.557 9.401 1.00 91.69 108 VAL A O 1
ATOM 848 N N . VAL A 1 109 ? -0.153 -3.182 7.715 1.00 93.00 109 VAL A N 1
ATOM 849 C CA . VAL A 1 109 ? 0.802 -4.025 7.004 1.00 93.00 109 VAL A CA 1
ATOM 850 C C . VAL A 1 109 ? 1.227 -3.291 5.743 1.00 93.00 109 VAL A C 1
ATOM 852 O O . VAL A 1 109 ? 0.486 -3.217 4.768 1.00 93.00 109 VAL A O 1
ATOM 855 N N . SER A 1 110 ? 2.439 -2.750 5.751 1.00 91.44 110 SER A N 1
ATOM 856 C CA . SER A 1 110 ? 2.994 -2.041 4.600 1.00 91.44 110 SER A CA 1
ATOM 857 C C . SER A 1 110 ? 4.475 -2.366 4.398 1.00 91.44 110 SER A C 1
ATOM 859 O O . SER A 1 110 ? 5.168 -2.760 5.351 1.00 91.44 110 SER A O 1
ATOM 861 N N . PRO A 1 111 ? 5.008 -2.239 3.170 1.00 92.06 111 PRO A N 1
ATOM 862 C CA . PRO A 1 111 ? 6.448 -2.243 2.930 1.00 92.06 111 PRO A CA 1
ATOM 863 C C . PRO A 1 111 ? 7.124 -1.019 3.578 1.00 92.06 111 PRO A C 1
ATOM 865 O O . PRO A 1 111 ? 6.484 -0.050 3.970 1.00 92.06 111 PRO A O 1
ATOM 868 N N . ARG A 1 112 ? 8.456 -1.056 3.735 1.00 90.50 112 ARG A N 1
ATOM 869 C CA . ARG A 1 112 ? 9.225 0.153 4.109 1.00 90.50 112 ARG A CA 1
ATOM 870 C C . ARG A 1 112 ? 9.433 0.969 2.840 1.00 90.50 112 ARG A C 1
ATOM 872 O O . ARG A 1 112 ? 9.455 0.406 1.746 1.00 90.50 112 ARG A O 1
ATOM 879 N N . GLU A 1 113 ? 9.660 2.264 3.012 1.00 87.19 113 GLU A N 1
ATOM 880 C CA . GLU A 1 113 ? 10.060 3.149 1.921 1.00 87.19 113 GLU A CA 1
ATOM 881 C C . GLU A 1 113 ? 11.218 2.533 1.113 1.00 87.19 113 GLU A C 1
ATOM 883 O O . GLU A 1 113 ? 12.175 2.005 1.685 1.00 87.19 113 GLU A O 1
ATOM 888 N N . GLY A 1 114 ? 11.097 2.541 -0.217 1.00 87.31 114 GLY A N 1
ATOM 889 C CA . GLY A 1 114 ? 12.125 2.044 -1.133 1.00 87.31 114 GLY A CA 1
ATOM 890 C C . GLY A 1 114 ? 12.251 0.518 -1.246 1.00 87.31 114 GLY A C 1
ATOM 891 O O . GLY A 1 114 ? 13.050 0.027 -2.048 1.00 87.31 114 GLY A O 1
ATOM 892 N N . GLN A 1 115 ? 11.519 -0.271 -0.450 1.00 91.25 115 GLN A N 1
ATOM 893 C CA . GLN A 1 115 ? 11.679 -1.728 -0.483 1.00 91.25 115 GLN A CA 1
ATOM 894 C C . GLN A 1 115 ? 11.137 -2.369 -1.748 1.00 91.25 115 GLN A C 1
ATOM 896 O O . GLN A 1 115 ? 11.813 -3.230 -2.306 1.00 91.25 115 GLN A O 1
ATOM 901 N N . LEU A 1 116 ? 9.948 -1.964 -2.191 1.00 91.50 116 LEU A N 1
ATOM 902 C CA . LEU A 1 116 ? 9.368 -2.481 -3.428 1.00 91.50 116 LEU A CA 1
ATOM 903 C C . LEU A 1 116 ? 10.170 -2.046 -4.646 1.00 91.50 116 LEU A C 1
ATOM 905 O O . LEU A 1 116 ? 10.400 -2.862 -5.530 1.00 91.50 116 LEU A O 1
ATOM 909 N N . SER A 1 117 ? 10.677 -0.819 -4.626 1.00 89.75 117 SER A N 1
ATOM 910 C CA . SER A 1 117 ? 11.579 -0.247 -5.621 1.00 89.75 117 SER A CA 1
ATOM 911 C C . SER A 1 117 ? 12.881 -1.050 -5.712 1.00 89.75 117 SER A C 1
ATOM 913 O O . SER A 1 117 ? 13.319 -1.454 -6.788 1.00 89.75 117 SER A O 1
ATOM 915 N N . THR A 1 118 ? 13.489 -1.361 -4.563 1.00 91.25 118 THR A N 1
ATOM 916 C CA . THR A 1 118 ? 14.693 -2.206 -4.494 1.00 91.25 118 THR A CA 1
ATOM 917 C C . THR A 1 118 ? 14.412 -3.623 -4.990 1.00 91.25 118 THR A C 1
ATOM 919 O O . THR A 1 118 ? 15.248 -4.212 -5.674 1.00 91.25 118 THR A O 1
ATOM 922 N N . LEU A 1 119 ? 13.251 -4.178 -4.644 1.00 92.38 119 LEU A N 1
ATOM 923 C CA . LEU A 1 119 ? 12.847 -5.524 -5.036 1.00 92.38 119 LEU A CA 1
ATOM 924 C C . LEU A 1 119 ? 12.592 -5.627 -6.545 1.00 92.38 119 LEU A C 1
ATOM 926 O O . LEU A 1 119 ? 13.078 -6.563 -7.178 1.00 92.38 119 LEU A O 1
ATOM 930 N N . ALA A 1 120 ? 11.915 -4.631 -7.120 1.00 89.31 120 ALA A N 1
ATOM 931 C CA . ALA A 1 120 ? 11.653 -4.539 -8.552 1.00 89.31 120 ALA A CA 1
ATOM 932 C C . ALA A 1 120 ? 12.964 -4.428 -9.328 1.00 89.31 120 ALA A C 1
ATOM 934 O O . ALA A 1 120 ? 13.227 -5.214 -10.232 1.00 89.31 120 ALA A O 1
ATOM 935 N N . HIS A 1 121 ? 13.849 -3.529 -8.890 1.00 87.38 121 HIS A N 1
ATOM 936 C CA . HIS A 1 121 ? 15.165 -3.361 -9.495 1.00 87.38 121 HIS A CA 1
ATOM 937 C C . HIS A 1 121 ? 16.001 -4.645 -9.458 1.00 87.38 121 HIS A C 1
ATOM 939 O O . HIS A 1 121 ? 16.565 -5.037 -10.474 1.00 87.38 121 HIS A O 1
ATOM 945 N N . ARG A 1 122 ? 16.047 -5.348 -8.320 1.00 88.00 122 ARG A N 1
ATOM 946 C CA . ARG A 1 122 ? 16.776 -6.624 -8.217 1.00 88.00 122 ARG A CA 1
ATOM 947 C C . ARG A 1 122 ? 16.204 -7.701 -9.132 1.00 88.00 122 ARG A C 1
ATOM 949 O O . ARG A 1 122 ? 16.977 -8.437 -9.738 1.00 88.00 122 ARG A O 1
ATOM 956 N N . THR A 1 123 ? 14.880 -7.801 -9.215 1.00 86.69 123 THR A N 1
ATOM 957 C CA . THR A 1 123 ? 14.207 -8.777 -10.085 1.00 86.69 123 THR A CA 1
ATOM 958 C C . THR A 1 123 ? 14.503 -8.481 -11.548 1.00 86.69 123 THR A C 1
ATOM 960 O O . THR A 1 123 ? 14.902 -9.377 -12.290 1.00 86.69 123 THR A O 1
ATOM 963 N N . PHE A 1 124 ? 14.420 -7.205 -11.927 1.00 82.25 124 PHE A N 1
ATOM 964 C CA . PHE A 1 124 ? 14.717 -6.755 -13.276 1.00 82.25 124 PHE A CA 1
ATOM 965 C C . PHE A 1 124 ? 16.167 -7.049 -13.679 1.00 82.25 124 PHE A C 1
ATOM 967 O O . PHE A 1 124 ? 16.406 -7.686 -14.701 1.00 82.25 124 PHE A O 1
ATOM 974 N N . GLU A 1 125 ? 17.142 -6.666 -12.849 1.00 80.50 125 GLU A N 1
ATOM 975 C CA . GLU A 1 125 ? 18.564 -6.930 -13.113 1.00 80.50 125 GLU A CA 1
ATOM 976 C C . GLU A 1 125 ? 18.848 -8.438 -13.238 1.00 80.50 125 GLU A C 1
ATOM 978 O O . GLU A 1 125 ? 19.538 -8.880 -14.158 1.00 80.50 125 GLU A O 1
ATOM 983 N N . ARG A 1 126 ? 18.259 -9.251 -12.349 1.00 80.94 126 ARG A N 1
ATOM 984 C CA . ARG A 1 126 ? 18.423 -10.712 -12.330 1.00 80.94 126 ARG A CA 1
ATOM 985 C C . ARG A 1 126 ? 17.897 -11.382 -13.602 1.00 80.94 126 ARG A C 1
ATOM 987 O O . ARG A 1 126 ? 18.545 -12.309 -14.091 1.00 80.94 126 ARG A O 1
ATOM 994 N N . LYS A 1 127 ? 16.731 -10.954 -14.093 1.00 74.69 127 LYS A N 1
ATOM 995 C CA . LYS A 1 127 ? 16.006 -11.612 -15.190 1.00 74.69 127 LYS A CA 1
ATOM 996 C C . LYS A 1 127 ? 16.365 -11.049 -16.566 1.00 74.69 127 LYS A C 1
ATOM 998 O O . LYS A 1 127 ? 16.494 -11.821 -17.511 1.00 74.69 127 LYS A O 1
ATOM 1003 N N . TYR A 1 128 ? 16.600 -9.740 -16.662 1.00 72.38 128 TYR A N 1
ATOM 1004 C CA . TYR A 1 128 ? 16.710 -9.031 -17.942 1.00 72.38 128 TYR A CA 1
ATOM 1005 C C . TYR A 1 128 ? 18.104 -8.465 -18.256 1.00 72.38 128 TYR A C 1
ATOM 1007 O O . TYR A 1 128 ? 18.375 -8.191 -19.419 1.00 72.38 128 TYR A O 1
ATOM 1015 N N . ARG A 1 129 ? 19.014 -8.328 -17.276 1.00 66.69 129 ARG A N 1
ATOM 1016 C CA . ARG A 1 129 ? 20.369 -7.763 -17.500 1.00 66.69 129 ARG A CA 1
ATOM 1017 C C . ARG A 1 129 ? 21.542 -8.688 -17.144 1.00 66.69 129 ARG A C 1
ATOM 1019 O O . ARG A 1 129 ? 22.689 -8.358 -17.431 1.00 66.69 129 ARG A O 1
ATOM 1026 N N . GLY A 1 130 ? 21.287 -9.852 -16.544 1.00 61.97 130 GLY A N 1
ATOM 1027 C CA . GLY A 1 130 ? 22.323 -10.838 -16.205 1.00 61.97 130 GLY A CA 1
ATOM 1028 C C . GLY A 1 130 ? 22.663 -11.818 -17.341 1.00 61.97 130 GLY A C 1
ATOM 1029 O O . GLY A 1 130 ? 21.925 -11.910 -18.318 1.00 61.97 130 GLY A O 1
ATOM 1030 N N . PRO A 1 131 ? 23.709 -12.660 -17.195 1.00 54.97 131 PRO A N 1
ATOM 1031 C CA . PRO A 1 131 ? 24.019 -13.730 -18.154 1.00 54.97 131 PRO A CA 1
ATOM 1032 C C . PRO A 1 131 ? 22.851 -14.710 -18.329 1.00 54.97 131 PRO A C 1
ATOM 1034 O O . PRO A 1 131 ? 22.690 -15.296 -19.392 1.00 54.97 131 PRO A O 1
ATOM 1037 N N . ARG A 1 132 ? 21.969 -14.835 -17.325 1.00 53.94 132 ARG A N 1
ATOM 1038 C CA . ARG A 1 132 ? 20.696 -15.552 -17.462 1.00 53.94 132 ARG A CA 1
ATOM 1039 C C . ARG A 1 132 ? 19.796 -14.966 -18.550 1.00 53.94 132 ARG A C 1
ATOM 1041 O O . ARG A 1 132 ? 19.154 -15.763 -19.209 1.00 53.94 132 ARG A O 1
ATOM 1048 N N . ALA A 1 133 ? 19.765 -13.662 -18.813 1.00 57.47 133 ALA A N 1
ATOM 1049 C CA . ALA A 1 133 ? 18.951 -13.101 -19.899 1.00 57.47 133 ALA A CA 1
ATOM 1050 C C . ALA A 1 133 ? 19.336 -13.679 -21.278 1.00 57.47 133 ALA A C 1
ATOM 1052 O O . ALA A 1 133 ? 18.475 -13.858 -22.134 1.00 57.47 133 ALA A O 1
ATOM 1053 N N . LEU A 1 134 ? 20.610 -14.056 -21.460 1.00 52.84 134 LEU A N 1
ATOM 1054 C CA . LEU A 1 134 ? 21.105 -14.727 -22.668 1.00 52.84 134 LEU A CA 1
ATOM 1055 C C . LEU A 1 134 ? 20.697 -16.210 -22.751 1.00 52.84 134 LEU A C 1
ATOM 1057 O O . LEU A 1 134 ? 20.509 -16.720 -23.849 1.00 52.84 134 LEU A O 1
ATOM 1061 N N . PHE A 1 135 ? 20.550 -16.901 -21.614 1.00 54.75 135 PHE A N 1
ATOM 1062 C CA . PHE A 1 135 ? 20.252 -18.345 -21.558 1.00 54.75 135 PHE A CA 1
ATOM 1063 C C . PHE A 1 135 ? 18.789 -18.688 -21.234 1.00 54.75 135 PHE A C 1
ATOM 1065 O O . PHE A 1 135 ? 18.360 -19.814 -21.459 1.00 54.75 135 PHE A O 1
ATOM 1072 N N . SER A 1 136 ? 18.031 -17.742 -20.677 1.00 52.28 136 SER A N 1
ATOM 1073 C CA . SER A 1 136 ? 16.653 -17.935 -20.202 1.00 52.28 136 SER A CA 1
ATOM 1074 C C . SER A 1 136 ? 15.621 -17.480 -21.215 1.00 52.28 136 SER A C 1
ATOM 1076 O O . SER A 1 136 ? 14.456 -17.468 -20.855 1.00 52.28 136 SER A O 1
ATOM 1078 N N . ALA A 1 137 ? 16.018 -17.066 -22.422 1.00 50.50 137 ALA A N 1
ATOM 1079 C CA . ALA A 1 137 ? 15.105 -16.719 -23.504 1.00 50.50 137 ALA A CA 1
ATOM 1080 C C . ALA A 1 137 ? 14.628 -18.011 -24.182 1.00 50.50 137 ALA A C 1
ATOM 1082 O O . ALA A 1 137 ? 15.337 -18.542 -25.040 1.00 50.50 137 ALA A O 1
ATOM 1083 N N . PRO A 1 138 ? 13.466 -18.576 -23.815 1.00 48.28 138 PRO A N 1
ATOM 1084 C CA . PRO A 1 138 ? 12.991 -19.790 -24.432 1.00 48.28 138 PRO A CA 1
ATOM 1085 C C . PRO A 1 138 ? 12.168 -19.354 -25.659 1.00 48.28 138 PRO A C 1
ATOM 1087 O O . PRO A 1 138 ? 11.550 -18.291 -25.675 1.00 48.28 138 PRO A O 1
ATOM 1090 N N . ASN A 1 139 ? 12.162 -20.160 -26.717 1.00 51.41 139 ASN A N 1
ATOM 1091 C CA . ASN A 1 139 ? 11.716 -19.773 -28.069 1.00 51.41 139 ASN A CA 1
ATOM 1092 C C . ASN A 1 139 ? 10.249 -19.269 -28.219 1.00 51.41 139 ASN A C 1
ATOM 1094 O O . ASN A 1 139 ? 9.851 -18.934 -29.331 1.00 51.41 139 ASN A O 1
ATOM 1098 N N . TRP A 1 140 ? 9.455 -19.204 -27.143 1.00 51.72 140 TRP A N 1
ATOM 1099 C CA . TRP A 1 140 ? 8.062 -18.727 -27.078 1.00 51.72 140 TRP A CA 1
ATOM 1100 C C . TRP A 1 140 ? 7.929 -17.242 -26.696 1.00 51.72 140 TRP A C 1
ATOM 1102 O O . TRP A 1 140 ? 6.958 -16.599 -27.086 1.00 51.72 140 TRP A O 1
ATOM 1112 N N . VAL A 1 141 ? 8.915 -16.657 -26.008 1.00 52.12 141 VAL A N 1
ATOM 1113 C CA . VAL A 1 141 ? 8.972 -15.210 -25.740 1.00 52.12 141 VAL A CA 1
ATOM 1114 C C . VAL A 1 141 ? 9.665 -14.571 -26.934 1.00 52.12 141 VAL A C 1
ATOM 1116 O O . VAL A 1 141 ? 10.870 -14.383 -26.893 1.00 52.12 141 VAL A O 1
ATOM 1119 N N . ARG A 1 142 ? 8.984 -14.339 -28.062 1.00 52.06 142 ARG A N 1
ATOM 1120 C CA . ARG A 1 142 ? 9.674 -13.790 -29.249 1.00 52.06 142 ARG A CA 1
ATOM 1121 C C . ARG A 1 142 ? 8.965 -12.710 -30.056 1.00 52.06 142 ARG A C 1
ATOM 1123 O O . ARG A 1 142 ? 9.498 -12.339 -31.095 1.00 52.06 142 ARG A O 1
ATOM 1130 N N . SER A 1 143 ? 7.867 -12.114 -29.590 1.00 51.44 143 SER A N 1
ATOM 1131 C CA . SER A 1 143 ? 7.274 -11.004 -30.362 1.00 51.44 143 SER A CA 1
ATOM 1132 C C . SER A 1 143 ? 6.716 -9.809 -29.589 1.00 51.44 143 SER A C 1
ATOM 1134 O O . SER A 1 143 ? 6.703 -8.732 -30.175 1.00 51.44 143 SER A O 1
ATOM 1136 N N . THR A 1 144 ? 6.334 -9.921 -28.310 1.00 49.97 144 THR A N 1
ATOM 1137 C CA . THR A 1 144 ? 5.597 -8.817 -27.649 1.00 49.97 144 THR A CA 1
ATOM 1138 C C . THR A 1 144 ? 6.315 -8.235 -26.424 1.00 49.97 144 THR A C 1
ATOM 1140 O O . THR A 1 144 ? 6.494 -7.021 -26.347 1.00 49.97 144 THR A O 1
ATOM 1143 N N . ASP A 1 145 ? 6.849 -9.068 -25.526 1.00 55.16 145 ASP A N 1
ATOM 1144 C CA . ASP A 1 145 ? 7.421 -8.566 -24.264 1.00 55.16 145 ASP A CA 1
ATOM 1145 C C . ASP A 1 145 ? 8.783 -7.880 -24.423 1.00 55.16 145 ASP A C 1
ATOM 1147 O O . ASP A 1 145 ? 9.094 -6.950 -23.683 1.00 55.16 145 ASP A O 1
ATOM 1151 N N . TYR A 1 146 ? 9.592 -8.242 -25.426 1.00 56.31 146 TYR A N 1
ATOM 1152 C CA . TYR A 1 146 ? 10.898 -7.599 -25.630 1.00 56.31 146 TYR A CA 1
ATOM 1153 C C . TYR A 1 146 ? 10.806 -6.129 -26.036 1.00 56.31 146 TYR A C 1
ATOM 1155 O O . TYR A 1 146 ? 11.733 -5.374 -25.753 1.00 56.31 146 TYR A O 1
ATOM 1163 N N . GLN A 1 147 ? 9.714 -5.708 -26.677 1.00 56.00 147 GLN A N 1
ATOM 1164 C CA . GLN A 1 147 ? 9.523 -4.296 -27.010 1.00 56.00 147 GLN A CA 1
ATOM 1165 C C . GLN A 1 147 ? 9.214 -3.486 -25.749 1.00 56.00 147 GLN A C 1
ATOM 1167 O O . GLN A 1 147 ? 9.801 -2.428 -25.546 1.00 56.00 147 GLN A O 1
ATOM 1172 N N . VAL A 1 148 ? 8.366 -4.020 -24.865 1.00 60.19 148 VAL A N 1
ATOM 1173 C CA . VAL A 1 148 ? 8.029 -3.392 -23.580 1.00 60.19 148 VAL A CA 1
ATOM 1174 C C . VAL A 1 148 ? 9.238 -3.387 -22.645 1.00 60.19 148 VAL A C 1
ATOM 1176 O O . VAL A 1 148 ? 9.552 -2.356 -22.057 1.00 60.19 148 VAL A O 1
ATOM 1179 N N . ILE A 1 149 ? 9.971 -4.501 -22.562 1.00 63.50 149 ILE A N 1
ATOM 1180 C CA . ILE A 1 149 ? 11.199 -4.617 -21.764 1.00 63.50 149 ILE A CA 1
ATOM 1181 C C . ILE A 1 149 ? 12.300 -3.719 -22.330 1.00 63.50 149 ILE A C 1
ATOM 1183 O O . ILE A 1 149 ? 12.982 -3.056 -21.560 1.00 63.50 149 ILE A O 1
ATOM 1187 N N . GLY A 1 150 ? 12.463 -3.653 -23.654 1.00 61.47 150 GLY A N 1
ATOM 1188 C CA . GLY A 1 150 ? 13.424 -2.765 -24.309 1.00 61.47 150 GLY A CA 1
ATOM 1189 C C . GLY A 1 150 ? 13.090 -1.288 -24.099 1.00 61.47 150 GLY A C 1
ATOM 1190 O O . GLY A 1 150 ? 13.987 -0.484 -23.863 1.00 61.47 150 GLY A O 1
ATOM 1191 N N . LEU A 1 151 ? 11.804 -0.932 -24.103 1.00 61.69 151 LEU A N 1
ATOM 1192 C CA . LEU A 1 151 ? 11.333 0.416 -23.786 1.00 61.69 151 LEU A CA 1
ATOM 1193 C C . LEU A 1 151 ? 11.550 0.746 -22.302 1.00 61.69 151 LEU A C 1
ATOM 1195 O O . LEU A 1 151 ? 12.030 1.834 -21.985 1.00 61.69 151 LEU A O 1
ATOM 1199 N N . LEU A 1 152 ? 11.296 -0.202 -21.393 1.00 66.31 152 LEU A N 1
ATOM 1200 C CA . LEU A 1 152 ? 11.658 -0.063 -19.981 1.00 66.31 152 LEU A CA 1
ATOM 1201 C C . LEU A 1 152 ? 13.172 0.106 -19.812 1.00 66.31 152 LEU A C 1
ATOM 1203 O O . LEU A 1 152 ? 13.608 0.994 -19.088 1.00 66.31 152 LEU A O 1
ATOM 1207 N N . ASP A 1 153 ? 13.980 -0.705 -20.495 1.00 64.94 153 ASP A N 1
ATOM 1208 C CA . ASP A 1 153 ? 15.438 -0.647 -20.435 1.00 64.94 153 ASP A CA 1
ATOM 1209 C C . ASP A 1 153 ? 15.961 0.704 -20.933 1.00 64.94 153 ASP A C 1
ATOM 1211 O O . ASP A 1 153 ? 16.804 1.304 -20.270 1.00 64.94 153 ASP A O 1
ATOM 1215 N N . GLN A 1 154 ? 15.392 1.241 -22.018 1.00 62.50 154 GLN A N 1
ATOM 1216 C CA . GLN A 1 154 ? 15.700 2.578 -22.529 1.00 62.50 154 GLN A CA 1
ATOM 1217 C C . GLN A 1 154 ? 15.319 3.687 -21.541 1.00 62.50 154 GLN A C 1
ATOM 1219 O O . GLN A 1 154 ? 16.150 4.551 -21.252 1.00 62.50 154 GLN A O 1
ATOM 1224 N N . ILE A 1 155 ? 14.103 3.656 -20.980 1.00 62.06 155 ILE A N 1
ATOM 1225 C CA . ILE A 1 155 ? 13.659 4.636 -19.973 1.00 62.06 155 ILE A CA 1
ATOM 1226 C C . ILE A 1 155 ? 14.571 4.584 -18.739 1.00 62.06 155 ILE A C 1
ATOM 1228 O O . ILE A 1 155 ? 15.014 5.621 -18.245 1.00 62.06 155 ILE A O 1
ATOM 1232 N N . LEU A 1 156 ? 14.912 3.385 -18.262 1.00 65.25 156 LEU A N 1
ATOM 1233 C CA . LEU A 1 156 ? 15.778 3.191 -17.097 1.00 65.25 156 LEU A CA 1
ATOM 1234 C C . LEU A 1 156 ? 17.246 3.551 -17.384 1.00 65.25 156 LEU A C 1
ATOM 1236 O O . LEU A 1 156 ? 17.934 4.061 -16.498 1.00 65.25 156 LEU A O 1
ATOM 1240 N N . PHE A 1 157 ? 17.744 3.297 -18.597 1.00 62.50 157 PHE A N 1
ATOM 1241 C CA . PHE A 1 157 ? 19.107 3.630 -19.025 1.00 62.50 157 PHE A CA 1
ATOM 1242 C C . PHE A 1 157 ? 19.312 5.145 -19.125 1.00 62.50 157 PHE A C 1
ATOM 1244 O O . PHE A 1 157 ? 20.315 5.664 -18.629 1.00 62.50 157 PHE A O 1
ATOM 1251 N N . LEU A 1 158 ? 18.337 5.870 -19.682 1.00 56.88 158 LEU A N 1
ATOM 1252 C CA . LEU A 1 158 ? 18.345 7.336 -19.740 1.00 56.88 158 LEU A CA 1
ATOM 1253 C C . LEU A 1 158 ? 18.239 7.979 -18.341 1.00 56.88 158 LEU A C 1
ATOM 1255 O O . LEU A 1 158 ? 18.715 9.094 -18.134 1.00 56.88 158 LEU A O 1
ATOM 1259 N N . ALA A 1 159 ? 17.688 7.255 -17.362 1.00 55.66 159 ALA A N 1
ATOM 1260 C CA . ALA A 1 159 ? 17.419 7.724 -16.001 1.00 55.66 159 ALA A CA 1
ATOM 1261 C C . ALA A 1 159 ? 18.494 7.361 -14.955 1.00 55.66 159 ALA A C 1
ATOM 1263 O O . ALA A 1 159 ? 18.261 7.483 -13.751 1.00 55.66 159 ALA A O 1
ATOM 1264 N N . ARG A 1 160 ? 19.694 6.928 -15.374 1.00 57.00 160 ARG A N 1
ATOM 1265 C CA . ARG A 1 160 ? 20.748 6.338 -14.512 1.00 57.00 160 ARG A CA 1
ATOM 1266 C C . ARG A 1 160 ? 21.303 7.221 -13.373 1.00 57.00 160 ARG A C 1
ATOM 1268 O O . ARG A 1 160 ? 22.254 6.806 -12.714 1.00 57.00 160 ARG A O 1
ATOM 1275 N N . LYS A 1 161 ? 20.779 8.433 -13.145 1.00 59.00 161 LYS A N 1
ATOM 1276 C CA . LYS A 1 161 ? 21.342 9.431 -12.214 1.00 59.00 161 LYS A CA 1
ATOM 1277 C C . LYS A 1 161 ? 20.550 9.693 -10.920 1.00 59.00 161 LYS A C 1
ATOM 1279 O O . LYS A 1 161 ? 21.028 10.497 -10.124 1.00 59.00 161 LYS A O 1
ATOM 1284 N N . GLY A 1 162 ? 19.432 9.020 -10.632 1.00 62.44 162 GLY A N 1
ATOM 1285 C CA . GLY A 1 162 ? 18.767 9.161 -9.318 1.00 62.44 162 GLY A CA 1
ATOM 1286 C C . GLY A 1 162 ? 17.824 8.026 -8.950 1.00 62.44 162 GLY A C 1
ATOM 1287 O O . GLY A 1 162 ? 17.606 7.140 -9.757 1.00 62.44 162 GLY A O 1
ATOM 1288 N N . ASP A 1 163 ? 17.289 8.019 -7.727 1.00 69.62 163 ASP A N 1
ATOM 1289 C CA . ASP A 1 163 ? 16.523 6.889 -7.169 1.00 69.62 163 ASP A CA 1
ATOM 1290 C C . ASP A 1 163 ? 15.116 6.696 -7.775 1.00 69.62 163 ASP A C 1
ATOM 1292 O O . ASP A 1 163 ? 14.541 5.615 -7.619 1.00 69.62 163 ASP A O 1
ATOM 1296 N N . GLY A 1 164 ? 14.571 7.687 -8.497 1.00 73.19 164 GLY A N 1
ATOM 1297 C CA . GLY A 1 164 ? 13.222 7.635 -9.076 1.00 73.19 164 GLY A CA 1
ATOM 1298 C C . GLY A 1 164 ? 13.004 6.488 -10.065 1.00 73.19 164 GLY A C 1
ATOM 1299 O O . GLY A 1 164 ? 11.901 5.956 -10.148 1.00 73.19 164 GLY A O 1
ATOM 1300 N N . HIS A 1 165 ? 14.058 6.018 -10.742 1.00 78.44 165 HIS A N 1
ATOM 1301 C CA . HIS A 1 165 ? 13.964 4.889 -11.675 1.00 78.44 165 HIS A CA 1
ATOM 1302 C C . HIS A 1 165 ? 13.510 3.589 -10.997 1.00 78.44 165 HIS A C 1
ATOM 1304 O O . HIS A 1 165 ? 12.711 2.850 -11.564 1.00 78.44 165 HIS A O 1
ATOM 1310 N N . LYS A 1 166 ? 13.992 3.300 -9.780 1.00 84.62 166 LYS A N 1
ATOM 1311 C CA . LYS A 1 166 ? 13.618 2.075 -9.053 1.00 84.62 166 LYS A CA 1
ATOM 1312 C C . LYS A 1 166 ? 12.165 2.139 -8.616 1.00 84.62 166 LYS A C 1
ATOM 1314 O O . LYS A 1 166 ? 11.482 1.124 -8.597 1.00 84.62 166 LYS A O 1
ATOM 1319 N N . GLU A 1 167 ? 11.727 3.333 -8.233 1.00 85.56 167 GLU A N 1
ATOM 1320 C CA . GLU A 1 167 ? 10.366 3.594 -7.778 1.00 85.56 167 GLU A CA 1
ATOM 1321 C C . GLU A 1 167 ? 9.386 3.468 -8.946 1.00 85.56 167 GLU A C 1
ATOM 1323 O O . GLU A 1 167 ? 8.425 2.709 -8.858 1.00 85.56 167 GLU A O 1
ATOM 1328 N N . LEU A 1 168 ? 9.696 4.093 -10.086 1.00 85.69 168 LEU A N 1
ATOM 1329 C CA . LEU A 1 168 ? 8.925 3.920 -11.315 1.00 85.69 168 LEU A CA 1
ATOM 1330 C C . LEU A 1 168 ? 8.865 2.447 -11.736 1.00 85.69 168 LEU A C 1
ATOM 1332 O O . LEU A 1 168 ? 7.797 1.932 -12.052 1.00 85.69 168 LEU A O 1
ATOM 1336 N N . LEU A 1 169 ? 10.001 1.751 -11.671 1.00 86.25 169 LEU A N 1
ATOM 1337 C CA . LEU A 1 169 ? 10.077 0.334 -12.001 1.00 86.25 169 LEU A CA 1
ATOM 1338 C C . LEU A 1 169 ? 9.157 -0.518 -11.122 1.00 86.25 169 LEU A C 1
ATOM 1340 O O . LEU A 1 169 ? 8.551 -1.449 -11.635 1.00 86.25 169 LEU A O 1
ATOM 1344 N N . SER A 1 170 ? 8.995 -0.203 -9.833 1.00 88.19 170 SER A N 1
ATOM 1345 C CA . SER A 1 170 ? 8.056 -0.955 -8.989 1.00 88.19 170 SER A CA 1
ATOM 1346 C C . SER A 1 170 ? 6.583 -0.788 -9.361 1.00 88.19 170 SER A C 1
ATOM 1348 O O . SER A 1 170 ? 5.799 -1.671 -9.032 1.00 88.19 170 SER A O 1
ATOM 1350 N N . TYR A 1 171 ? 6.207 0.294 -10.052 1.00 87.06 171 TYR A N 1
ATOM 1351 C CA . TYR A 1 171 ? 4.846 0.477 -10.570 1.00 87.06 171 TYR A CA 1
ATOM 1352 C C . TYR A 1 171 ? 4.634 -0.186 -11.937 1.00 87.06 171 TYR A C 1
ATOM 1354 O O . TYR A 1 171 ? 3.506 -0.522 -12.277 1.00 87.06 171 TYR A O 1
ATOM 1362 N N . LEU A 1 172 ? 5.701 -0.337 -12.729 1.00 86.38 172 LEU A N 1
ATOM 1363 C CA . LEU A 1 172 ? 5.621 -0.797 -14.120 1.00 86.38 172 LEU A CA 1
ATOM 1364 C C . LEU A 1 172 ? 6.015 -2.266 -14.319 1.00 86.38 172 LEU A C 1
ATOM 1366 O O . LEU A 1 172 ? 5.681 -2.849 -15.347 1.00 86.38 172 LEU A O 1
ATOM 1370 N N . LEU A 1 173 ? 6.763 -2.862 -13.389 1.00 84.19 173 LEU A N 1
ATOM 1371 C CA . LEU A 1 173 ? 7.238 -4.236 -13.521 1.00 84.19 173 LEU A CA 1
ATOM 1372 C C . LEU A 1 173 ? 6.134 -5.228 -13.140 1.00 84.19 173 LEU A C 1
ATOM 1374 O O . LEU A 1 173 ? 5.995 -5.587 -11.976 1.00 84.19 173 LEU A O 1
ATOM 1378 N N . PHE A 1 174 ? 5.387 -5.709 -14.129 1.00 84.06 174 PHE A N 1
ATOM 1379 C CA . PHE A 1 174 ? 4.409 -6.789 -13.968 1.00 84.06 174 PHE A CA 1
ATOM 1380 C C . PHE A 1 174 ? 5.052 -8.132 -14.327 1.00 84.06 174 PHE A C 1
ATOM 1382 O O . PHE A 1 174 ? 4.880 -8.646 -15.426 1.00 84.06 174 PHE A O 1
ATOM 1389 N N . ASP A 1 175 ? 5.859 -8.661 -13.406 1.00 85.31 175 ASP A N 1
ATOM 1390 C CA . ASP A 1 175 ? 6.630 -9.894 -13.589 1.00 85.31 175 ASP A CA 1
ATOM 1391 C C . ASP A 1 175 ? 6.281 -10.932 -12.516 1.00 85.31 175 ASP A C 1
ATOM 1393 O O . ASP A 1 175 ? 6.231 -10.590 -11.335 1.00 85.31 175 ASP A O 1
ATOM 1397 N N . ASP A 1 176 ? 6.102 -12.199 -12.896 1.00 87.81 176 ASP A N 1
ATOM 1398 C CA . ASP A 1 176 ? 5.732 -13.268 -11.956 1.00 87.81 176 ASP A CA 1
ATOM 1399 C C . ASP A 1 176 ? 6.726 -13.424 -10.796 1.00 87.81 176 ASP A C 1
ATOM 1401 O O . ASP A 1 176 ? 6.315 -13.536 -9.639 1.00 87.81 176 ASP A O 1
ATOM 1405 N N . ASP A 1 177 ? 8.037 -13.364 -11.066 1.00 87.25 177 ASP A N 1
ATOM 1406 C CA . ASP A 1 177 ? 9.049 -13.473 -10.009 1.00 87.25 177 ASP A CA 1
ATOM 1407 C C . ASP A 1 177 ? 8.950 -12.280 -9.059 1.00 87.25 177 ASP A C 1
ATOM 1409 O O . ASP A 1 177 ? 9.124 -12.421 -7.846 1.00 87.25 177 ASP A O 1
ATOM 1413 N N . TYR A 1 178 ? 8.655 -11.098 -9.608 1.00 90.31 178 TYR A N 1
ATOM 1414 C CA . TYR A 1 178 ? 8.477 -9.896 -8.810 1.00 90.31 178 TYR A CA 1
ATOM 1415 C C . TYR A 1 178 ? 7.237 -10.006 -7.922 1.00 90.31 178 TYR A C 1
ATOM 1417 O O . TYR A 1 178 ? 7.328 -9.717 -6.729 1.00 90.31 178 TYR A O 1
ATOM 1425 N N . LEU A 1 179 ? 6.109 -10.477 -8.458 1.00 91.62 179 LEU A N 1
ATOM 1426 C CA . LEU A 1 179 ? 4.865 -10.676 -7.709 1.00 91.62 179 LEU A CA 1
ATOM 1427 C C . LEU A 1 179 ? 5.039 -11.711 -6.583 1.00 91.62 179 LEU A C 1
ATOM 1429 O O . LEU A 1 179 ? 4.614 -11.476 -5.447 1.00 91.62 179 LEU A O 1
ATOM 1433 N N . ILE A 1 180 ? 5.731 -12.823 -6.847 1.00 93.56 180 ILE A N 1
ATOM 1434 C CA . ILE A 1 180 ? 6.057 -13.844 -5.834 1.00 93.56 180 ILE A CA 1
ATOM 1435 C C . ILE A 1 180 ? 6.948 -13.257 -4.727 1.00 93.56 180 ILE A C 1
ATOM 1437 O O . ILE A 1 180 ? 6.715 -13.471 -3.526 1.00 93.56 180 ILE A O 1
ATOM 1441 N N . ASP A 1 181 ? 7.961 -12.482 -5.115 1.00 93.12 181 ASP A N 1
ATOM 1442 C CA . ASP A 1 181 ? 8.865 -11.804 -4.191 1.00 93.12 181 ASP A CA 1
ATOM 1443 C C . ASP A 1 181 ? 8.110 -10.758 -3.335 1.00 93.12 181 ASP A C 1
ATOM 1445 O O . ASP A 1 181 ? 8.345 -10.649 -2.120 1.00 93.12 181 ASP A O 1
ATOM 1449 N N . GLN A 1 182 ? 7.165 -10.018 -3.931 1.00 93.75 182 GLN A N 1
ATOM 1450 C CA . GLN A 1 182 ? 6.283 -9.071 -3.241 1.00 93.75 182 GLN A CA 1
ATOM 1451 C C . GLN A 1 182 ? 5.374 -9.773 -2.230 1.00 93.75 182 GLN A C 1
ATOM 1453 O O . GLN A 1 182 ? 5.281 -9.324 -1.085 1.00 93.75 182 GLN A O 1
ATOM 1458 N N . PHE A 1 183 ? 4.756 -10.898 -2.598 1.00 93.50 183 PHE A N 1
ATOM 1459 C CA . PHE A 1 183 ? 3.911 -11.676 -1.690 1.00 93.50 183 PHE A CA 1
ATOM 1460 C C . PHE A 1 183 ? 4.707 -12.171 -0.478 1.00 93.50 183 PHE A C 1
ATOM 1462 O O . PHE A 1 183 ? 4.309 -11.996 0.678 1.00 93.50 183 PHE A O 1
ATOM 1469 N N . SER A 1 184 ? 5.906 -12.699 -0.726 1.00 94.81 184 SER A N 1
ATOM 1470 C CA . SER A 1 184 ? 6.831 -13.133 0.323 1.00 94.81 184 SER A CA 1
ATOM 1471 C C . SER A 1 184 ? 7.225 -11.984 1.255 1.00 94.81 184 SER A C 1
ATOM 1473 O O . SER A 1 184 ? 7.336 -12.166 2.474 1.00 94.81 184 SER A O 1
ATOM 1475 N N . LEU A 1 185 ? 7.436 -10.782 0.708 1.00 94.31 185 LEU A N 1
ATOM 1476 C CA . LEU A 1 185 ? 7.653 -9.576 1.503 1.00 94.31 185 LEU A CA 1
ATOM 1477 C C . LEU A 1 185 ? 6.416 -9.227 2.340 1.00 94.31 185 LEU A C 1
ATOM 1479 O O . LEU A 1 185 ? 6.568 -9.001 3.543 1.00 94.31 185 LEU A O 1
ATOM 1483 N N . GLY A 1 186 ? 5.227 -9.231 1.739 1.00 92.81 186 GLY A N 1
ATOM 1484 C CA . GLY A 1 186 ? 3.948 -8.982 2.403 1.00 92.81 186 GLY A CA 1
ATOM 1485 C C . GLY A 1 186 ? 3.735 -9.902 3.602 1.00 92.81 186 GLY A C 1
ATOM 1486 O O . GLY A 1 186 ? 3.499 -9.424 4.709 1.00 92.81 186 GLY A O 1
ATOM 1487 N N . MET A 1 187 ? 3.974 -11.206 3.443 1.00 94.94 187 MET A N 1
ATOM 1488 C CA . MET A 1 187 ? 3.882 -12.180 4.538 1.00 94.94 187 MET A CA 1
ATOM 1489 C C . MET A 1 187 ? 4.851 -11.880 5.688 1.00 94.94 187 MET A C 1
ATOM 1491 O O . MET A 1 187 ? 4.489 -11.990 6.863 1.00 94.94 187 MET A O 1
ATOM 1495 N N . ARG A 1 188 ? 6.088 -11.458 5.388 1.00 95.38 188 ARG A N 1
ATOM 1496 C CA . ARG A 1 188 ? 7.037 -11.026 6.432 1.00 95.38 188 ARG A CA 1
ATOM 1497 C C . ARG A 1 188 ? 6.561 -9.759 7.142 1.00 95.38 188 ARG A C 1
ATOM 1499 O O . ARG A 1 188 ? 6.757 -9.648 8.352 1.00 95.38 188 ARG A O 1
ATOM 1506 N N . ARG A 1 189 ? 5.943 -8.819 6.417 1.00 94.25 189 ARG A N 1
ATOM 1507 C CA . ARG A 1 189 ? 5.362 -7.595 6.992 1.00 94.25 189 ARG A CA 1
ATOM 1508 C C . ARG A 1 189 ? 4.158 -7.882 7.867 1.00 94.25 189 ARG A C 1
ATOM 1510 O O . ARG A 1 189 ? 4.125 -7.371 8.978 1.00 94.25 189 ARG A O 1
ATOM 1517 N N . ALA A 1 190 ? 3.258 -8.754 7.427 1.00 94.25 190 ALA A N 1
ATOM 1518 C CA . ALA A 1 190 ? 2.100 -9.174 8.203 1.00 94.25 190 ALA A CA 1
ATOM 1519 C C . ALA A 1 190 ? 2.528 -9.823 9.526 1.00 94.25 190 ALA A C 1
ATOM 1521 O O . ALA A 1 190 ? 2.076 -9.418 10.590 1.00 94.25 190 ALA A O 1
ATOM 1522 N N . ARG A 1 191 ? 3.497 -10.750 9.491 1.00 95.00 191 ARG A N 1
ATOM 1523 C CA . ARG A 1 191 ? 4.056 -11.362 10.712 1.00 95.00 191 ARG A CA 1
ATOM 1524 C C . ARG A 1 191 ? 4.734 -10.347 11.633 1.00 95.00 191 ARG A C 1
ATOM 1526 O O . ARG A 1 191 ? 4.686 -10.496 12.850 1.00 95.00 191 ARG A O 1
ATOM 1533 N N . ALA A 1 192 ? 5.415 -9.347 11.074 1.00 92.12 192 ALA A N 1
ATOM 1534 C CA . ALA A 1 192 ? 6.026 -8.288 11.870 1.00 92.12 192 ALA A CA 1
ATOM 1535 C C . ALA A 1 192 ? 4.961 -7.420 12.553 1.00 92.12 192 ALA A C 1
ATOM 1537 O O . ALA A 1 192 ? 5.053 -7.229 13.760 1.00 92.12 192 ALA A O 1
ATOM 1538 N N . ALA A 1 193 ? 3.945 -6.977 11.810 1.00 90.88 193 ALA A N 1
ATOM 1539 C CA . ALA A 1 193 ? 2.837 -6.191 12.339 1.00 90.88 193 ALA A CA 1
ATOM 1540 C C . ALA A 1 193 ? 2.058 -6.965 13.415 1.00 90.88 193 ALA A C 1
ATOM 1542 O O . ALA A 1 193 ? 1.831 -6.440 14.497 1.00 90.88 193 ALA A O 1
ATOM 1543 N N . TYR A 1 194 ? 1.780 -8.252 13.180 1.00 92.44 194 TYR A N 1
ATOM 1544 C CA . TYR A 1 194 ? 1.115 -9.123 14.152 1.00 92.44 194 TYR A CA 1
ATOM 1545 C C . TYR A 1 194 ? 1.861 -9.208 15.489 1.00 92.44 194 TYR A C 1
ATOM 1547 O O . TYR A 1 194 ? 1.242 -9.174 16.547 1.00 92.44 194 TYR A O 1
ATOM 1555 N N . ARG A 1 195 ? 3.200 -9.261 15.457 1.00 91.88 195 ARG A N 1
ATOM 1556 C CA . ARG A 1 195 ? 4.027 -9.255 16.676 1.00 91.88 195 ARG A CA 1
ATOM 1557 C C . ARG A 1 195 ? 4.044 -7.910 17.398 1.00 91.88 195 ARG A C 1
ATOM 1559 O O . ARG A 1 195 ? 4.250 -7.898 18.603 1.00 91.88 195 ARG A O 1
ATOM 1566 N N . CYS A 1 196 ? 3.868 -6.804 16.678 1.00 87.69 196 CYS A N 1
ATOM 1567 C CA . CYS A 1 196 ? 3.737 -5.478 17.282 1.00 87.69 196 CYS A CA 1
ATOM 1568 C C . CYS A 1 196 ? 2.365 -5.270 17.940 1.00 87.69 196 CYS A C 1
ATOM 1570 O O . CYS A 1 196 ? 2.235 -4.363 18.753 1.00 87.69 196 CYS A O 1
ATOM 1572 N N . GLY A 1 197 ? 1.380 -6.115 17.623 1.00 87.31 197 GLY A N 1
ATOM 1573 C CA . GLY A 1 197 ? 0.029 -6.021 18.160 1.00 87.31 197 GLY A CA 1
ATOM 1574 C C . GLY A 1 197 ? -0.822 -4.968 17.454 1.00 87.31 197 GLY A C 1
ATOM 1575 O O . GLY A 1 197 ? -0.451 -4.413 16.416 1.00 87.31 197 GLY A O 1
ATOM 1576 N N . TRP A 1 198 ? -2.006 -4.744 18.007 1.00 88.12 198 TRP A N 1
ATOM 1577 C CA . TRP A 1 198 ? -2.929 -3.720 17.542 1.00 88.12 198 TRP A CA 1
ATOM 1578 C C . TRP A 1 198 ? -2.501 -2.353 18.076 1.00 88.12 198 TRP A C 1
ATOM 1580 O O . TRP A 1 198 ? -1.978 -2.242 19.184 1.00 88.12 198 TRP A O 1
ATOM 1590 N N . GLN A 1 199 ? -2.710 -1.309 17.281 1.00 78.50 199 GLN A N 1
ATOM 1591 C CA . GLN A 1 199 ? -2.562 0.069 17.739 1.00 78.50 199 GLN A CA 1
ATOM 1592 C C . GLN A 1 199 ? -3.830 0.413 18.530 1.00 78.50 199 GLN A C 1
ATOM 1594 O O . GLN A 1 199 ? -4.804 0.911 17.964 1.00 78.50 199 GLN A O 1
ATOM 1599 N N . ASP A 1 200 ? -3.837 0.017 19.806 1.00 60.00 200 ASP A N 1
ATOM 1600 C CA . ASP A 1 200 ? -5.011 0.063 20.687 1.00 60.00 200 ASP A CA 1
ATOM 1601 C C . ASP A 1 200 ? -5.123 1.367 21.496 1.00 60.00 200 ASP A C 1
ATOM 1603 O O . ASP A 1 200 ? -6.221 1.721 21.909 1.00 60.00 200 ASP A O 1
ATOM 1607 N N . GLU A 1 201 ? -4.037 2.118 21.697 1.00 44.09 201 GLU A N 1
ATOM 1608 C CA . GLU A 1 201 ? -4.006 3.293 22.584 1.00 44.09 201 GLU A CA 1
ATOM 1609 C C . GLU A 1 201 ? -2.925 4.320 22.153 1.00 44.09 201 GLU A C 1
ATOM 1611 O O . GLU A 1 201 ? -2.045 3.955 21.369 1.00 44.09 201 GLU A O 1
ATOM 1616 N N . PRO A 1 202 ? -3.040 5.603 22.573 1.00 43.12 202 PRO A N 1
ATOM 1617 C CA . PRO A 1 202 ? -2.409 6.782 21.950 1.00 43.12 202 PRO A CA 1
ATOM 1618 C C . PRO A 1 202 ? -0.875 6.843 21.930 1.00 43.12 202 PRO A C 1
ATOM 1620 O O . PRO A 1 202 ? -0.222 6.317 22.857 1.00 43.12 202 PRO A O 1
#

InterPro domains:
  IPR016035 Acyl transferase/acyl hydrolase/lysophospholipase [SSF52151] (9-85)

Radius of gyration: 21.61 Å; chains: 1; bounding box: 57×40×59 Å

Organism: NCBI:txid573497

pLDDT: mean 75.67, std 15.18, range [33.19, 95.38]

Foldseek 3Di:
DDDDDDPPPPDDDDPCLQPCLAPCVVVVVVVDQAEEAEDAAALDDDPDPDDPPDDDDPLLVVLVVVCCRRPVSVSVNVVVLVVLLAVCQPDPVQPDDVDPRHRHWYFYQHDHPCPLLVLLVVVLCVQCVDPNVVVVPDPVPPDPVCVVNVVLVVVLVVVVPDSSNSSSSSVRDPDPVSVVVSVVSSVVSVVVRVVVPIPNYD

Secondary structure (DSSP, 8-state):
------TT--S-PPPGGGT-S-SSHHHHHTT-SSEEEE-SS-SS-------TT----HHHHHHHHHHHHHHHHHHHHHHHHHHHHHHHHHSGGGGSTT-SS----EEEE-PPTTHHHHHHHHHHIIIIISHHHHHS--TT--SSHHHHHHHHHHHHHHTTTSTHHHHHHHHH---HHHHHHHHHHHHHHHHHHHHH--B---